Protein AF-A0A2B4SG52-F1 (afdb_monomer)

Sequence (233 aa):
MAEGMPYFDLKSQRTPVESCEESLEDIEKQACLLFEEFLRLPHSSNTKSMLKKSSKEAADSPIIQEETGHYNYKQSRGPCECDEADEDDLVTDSEGAEKSSSNVVLPQPEPVPTQNPELTRLAHQMQQAGDALYQQYGDRVDGVQTHLVSYVLSNAGDLTYDRLSREIDNMIGRDRNWTNLIFAYYVGKKVCLLTSDTCSTVKSYFEQYLGRSFRRPMQQAGGIAPFVNSKGH

Solvent-accessible surface area (backbone atoms only — not comparable to full-atom values): 15338 Å² total; per-residue (Å²): 143,82,83,87,81,82,86,78,84,77,74,77,80,74,72,83,76,81,76,79,78,74,49,70,68,55,54,51,51,49,52,53,53,30,49,54,46,40,58,70,48,82,76,78,81,82,65,73,77,89,77,71,81,88,81,82,88,81,90,87,85,90,86,89,84,89,84,91,81,90,80,89,80,85,84,84,85,80,89,84,87,81,80,88,80,88,81,87,85,88,79,83,88,79,88,81,86,78,91,74,82,78,77,78,72,69,81,69,81,74,80,73,77,78,90,47,71,64,42,52,53,49,22,52,53,46,47,55,54,29,52,54,48,40,76,76,42,40,71,60,53,52,51,50,35,54,49,51,38,51,49,50,68,74,36,61,93,76,68,44,70,73,60,50,52,52,51,48,31,71,71,71,45,77,64,92,45,71,68,42,50,35,49,49,52,52,37,48,43,52,34,55,51,54,54,49,53,49,53,53,49,52,51,52,51,49,54,50,46,50,63,61,74,42,41,65,63,22,54,76,47,73,29,64,69,48,41,57,59,75,67,70,121

InterPro domains:
  IPR036834 Bcl-2-like superfamily [G3DSA:1.10.437.10] (18-230)

Mean predicted aligned error: 17.92 Å

Radius of gyration: 32.52 Å; Cα contacts (8 Å, |Δi|>4): 75; chains: 1; bounding box: 105×95×85 Å

Organism: Stylophora pistillata (NCBI:txid50429)

Nearest PDB structures (foldseek):
  8hpo-assembly1_B  TM=1.423E-01  e=9.277E+00  Saccharomyces cerevisiae S288C

Secondary structure (DSSP, 8-state):
---PPPP----------------HHHHHHHHHHHHHHHHHSPPPTT---TT--------------------------------------------------------PPP----S-HHHHHHHHHHHHHHHHHHHHHHHHHHHHHHHHHHHHHHTTTT--HHHHHHHHHHHH-S--SHHHHHHHHHHHHHHHHHHHHHHHHHHHHHHHHHHHHSHHHHHHTTSHHHHHHTS--

Foldseek 3Di:
DDDDDDDDPPPPPPDPPPPPPPDPVNVVVLVVLLLVLLLPDDDPPPDDPPPDPPDDDDDDDDDDDDDDDDDDDDDDDDDDDDDDDDDDDDDDDDDDDDDPPPPPPDPDPPPDPSPDPVSNVVSVVLSVLLVVVCVVQVVLLVVLLVVLLCVCVVCVVPDDPVVSVVSLCVSLNDDPDPNSVSSCSSSVSSSVVVVVVVVVVVVVVVVVCCCPVCVVVQVVLVHDVSSVVVPPD

pLDDT: mean 71.88, std 26.55, range [27.95, 97.44]

Structure (mmCIF, N/CA/C/O backbone):
data_AF-A0A2B4SG52-F1
#
_entry.id   AF-A0A2B4SG52-F1
#
loop_
_atom_site.group_PDB
_atom_site.id
_atom_site.type_symbol
_atom_site.label_atom_id
_atom_site.label_alt_id
_atom_site.label_comp_id
_atom_site.label_asym_id
_atom_site.label_entity_id
_atom_site.label_seq_id
_atom_site.pdbx_PDB_ins_code
_atom_site.Cartn_x
_atom_site.Cartn_y
_atom_site.Cartn_z
_atom_site.occupancy
_atom_site.B_iso_or_equiv
_atom_site.auth_seq_id
_atom_site.auth_comp_id
_atom_site.auth_asym_id
_atom_site.auth_atom_id
_atom_site.pdbx_PDB_model_num
ATOM 1 N N . MET A 1 1 ? -52.589 47.551 47.760 1.00 47.66 1 MET A N 1
ATOM 2 C CA . MET A 1 1 ? -52.312 48.240 46.485 1.00 47.66 1 MET A CA 1
ATOM 3 C C . MET A 1 1 ? -50.811 48.468 46.424 1.00 47.66 1 MET A C 1
ATOM 5 O O . MET A 1 1 ? -50.308 49.184 47.274 1.00 47.66 1 MET A O 1
ATOM 9 N N . ALA A 1 2 ? -50.125 47.764 45.527 1.00 41.44 2 ALA A N 1
ATOM 10 C CA . ALA A 1 2 ? -48.711 47.911 45.158 1.00 41.44 2 ALA A CA 1
ATOM 11 C C . ALA A 1 2 ? -48.591 47.168 43.813 1.00 41.44 2 ALA A C 1
ATOM 13 O O . ALA A 1 2 ? -48.927 45.989 43.747 1.00 41.44 2 ALA A O 1
ATOM 14 N N . GLU A 1 3 ? -48.652 47.912 42.711 1.00 43.03 3 GLU A N 1
ATOM 15 C CA . GLU A 1 3 ? -47.501 48.287 41.871 1.00 43.03 3 GLU A CA 1
ATOM 16 C C . GLU A 1 3 ? -46.950 47.104 41.063 1.00 43.03 3 GLU A C 1
ATOM 18 O O . GLU A 1 3 ? -46.338 46.175 41.584 1.00 43.03 3 GLU A O 1
ATOM 23 N N . GLY A 1 4 ? -47.252 47.143 39.761 1.00 46.16 4 GLY A N 1
ATOM 24 C CA . GLY A 1 4 ? -46.819 46.173 38.767 1.00 46.16 4 GLY A CA 1
ATOM 25 C C . GLY A 1 4 ? -45.364 46.384 38.359 1.00 46.16 4 GLY A C 1
ATOM 26 O O . GLY A 1 4 ? -44.910 47.513 38.188 1.00 46.16 4 GLY A O 1
ATOM 27 N N . MET A 1 5 ? -44.656 45.271 38.173 1.00 48.84 5 MET A N 1
ATOM 28 C CA . MET A 1 5 ? -43.299 45.230 37.631 1.00 48.84 5 MET A CA 1
ATOM 29 C C . MET A 1 5 ? -43.329 44.993 36.110 1.00 48.84 5 MET A C 1
ATOM 31 O O . MET A 1 5 ? -44.204 44.269 35.625 1.00 48.84 5 MET A O 1
ATOM 35 N N . PRO A 1 6 ? -42.396 45.594 35.348 1.00 48.94 6 PRO A N 1
ATOM 36 C CA . PRO A 1 6 ? -42.409 45.585 33.891 1.00 48.94 6 PRO A CA 1
ATOM 37 C C . PRO A 1 6 ? -41.884 44.266 33.306 1.00 48.94 6 PRO A C 1
ATOM 39 O O . PRO A 1 6 ? -40.974 43.635 33.843 1.00 48.94 6 PRO A O 1
ATOM 42 N N . TYR A 1 7 ? -42.457 43.885 32.163 1.00 43.19 7 TYR A N 1
ATOM 43 C CA . TYR A 1 7 ? -41.985 42.802 31.302 1.00 43.19 7 TYR A CA 1
ATOM 44 C C . TYR A 1 7 ? -40.558 43.097 30.817 1.00 43.19 7 TYR A C 1
ATOM 46 O O . TYR A 1 7 ? -40.337 44.058 30.081 1.00 43.19 7 TYR A O 1
ATOM 54 N N . PHE A 1 8 ? -39.597 42.253 31.193 1.00 44.28 8 PHE A N 1
ATOM 55 C CA . PHE A 1 8 ? -38.307 42.197 30.515 1.00 44.28 8 PHE A CA 1
ATOM 56 C C . PHE A 1 8 ? -38.438 41.324 29.266 1.00 44.28 8 PHE A C 1
ATOM 58 O O . PHE A 1 8 ? -38.606 40.107 29.348 1.00 44.28 8 PHE A O 1
ATOM 65 N N . ASP A 1 9 ? -38.352 41.986 28.114 1.00 44.47 9 ASP A N 1
ATOM 66 C CA . ASP A 1 9 ? -38.137 41.412 26.788 1.00 44.47 9 ASP A CA 1
ATOM 67 C C . ASP A 1 9 ? -36.815 40.621 26.776 1.00 44.47 9 ASP A C 1
ATOM 69 O O . ASP A 1 9 ? -35.736 41.138 26.475 1.00 44.47 9 ASP A O 1
ATOM 73 N N . LEU A 1 10 ? -36.880 39.335 27.121 1.00 44.88 10 LEU A N 1
ATOM 74 C CA . LEU A 1 10 ? -35.807 38.381 26.854 1.00 44.88 10 LEU A CA 1
ATOM 75 C C . LEU A 1 10 ? -35.834 38.050 25.360 1.00 44.88 10 LEU A C 1
ATOM 77 O O . LEU A 1 10 ? -36.364 37.028 24.925 1.00 44.88 10 LEU A O 1
ATOM 81 N N . LYS A 1 11 ? -35.231 38.936 24.558 1.00 43.53 11 LYS A N 1
ATOM 82 C CA . LYS A 1 11 ? -34.774 38.589 23.211 1.00 43.53 11 LYS A CA 1
ATOM 83 C C . LYS A 1 11 ? -33.834 37.396 23.344 1.00 43.53 11 LYS A C 1
ATOM 85 O O . LYS A 1 11 ? -32.693 37.534 23.776 1.00 43.53 11 LYS A O 1
ATOM 90 N N . SER A 1 12 ? -34.339 36.223 22.979 1.00 41.56 12 SER A N 1
ATOM 91 C CA . SER A 1 12 ? -33.544 35.022 22.767 1.00 41.56 12 SER A CA 1
ATOM 92 C C . SER A 1 12 ? -32.531 35.328 21.662 1.00 41.56 12 SER A C 1
ATOM 94 O O . SER A 1 12 ? -32.846 35.276 20.474 1.00 41.56 12 SER A O 1
ATOM 96 N N . GLN A 1 13 ? -31.316 35.717 22.054 1.00 41.03 13 GLN A N 1
ATOM 97 C CA . GLN A 1 13 ? -30.157 35.675 21.175 1.00 41.03 13 GLN A CA 1
ATOM 98 C C . GLN A 1 13 ? -29.868 34.199 20.893 1.00 41.03 13 GLN A C 1
ATOM 100 O O . GLN A 1 13 ? -29.103 33.548 21.599 1.00 41.03 13 GLN A O 1
ATOM 105 N N . ARG A 1 14 ? -30.519 33.656 19.861 1.00 47.28 14 ARG A N 1
ATOM 106 C CA . ARG A 1 14 ? -29.985 32.498 19.150 1.00 47.28 14 ARG A CA 1
ATOM 107 C C . ARG A 1 14 ? -28.716 32.969 18.456 1.00 47.28 14 ARG A C 1
ATOM 109 O O . ARG A 1 14 ? -28.782 33.713 17.480 1.00 47.28 14 ARG A O 1
ATOM 116 N N . THR A 1 15 ? -27.572 32.559 18.983 1.00 43.62 15 THR A N 1
ATOM 117 C CA . THR A 1 15 ? -26.347 32.489 18.192 1.00 43.62 15 THR A CA 1
ATOM 118 C C . THR A 1 15 ? -26.626 31.617 16.962 1.00 43.62 15 THR A C 1
ATOM 120 O O . THR A 1 15 ? -27.291 30.583 17.097 1.00 43.62 15 THR A O 1
ATOM 123 N N . PRO A 1 16 ? -26.186 32.014 15.755 1.00 44.38 16 PRO A N 1
ATOM 124 C CA . PRO A 1 16 ? -26.256 31.131 14.605 1.00 44.38 16 PRO A CA 1
ATOM 125 C C . PRO A 1 16 ? -25.343 29.946 14.907 1.00 44.38 16 PRO A C 1
ATOM 127 O O . PRO A 1 16 ? -24.144 30.117 15.119 1.00 44.38 16 PRO A O 1
ATOM 130 N N . VAL A 1 17 ? -25.919 28.750 14.988 1.00 48.12 17 VAL A N 1
ATOM 131 C CA . VAL A 1 17 ? -25.139 27.524 14.868 1.00 48.12 17 VAL A CA 1
ATOM 132 C C . VAL A 1 17 ? -24.638 27.538 13.430 1.00 48.12 17 VAL A C 1
ATOM 134 O O . VAL A 1 17 ? -25.440 27.388 12.511 1.00 48.12 17 VAL A O 1
ATOM 137 N N . GLU A 1 18 ? -23.349 27.808 13.232 1.00 46.53 18 GLU A N 1
ATOM 138 C CA . GLU A 1 18 ? -22.681 27.528 11.964 1.00 46.53 18 GLU A CA 1
ATOM 139 C C . GLU A 1 18 ? -22.788 26.017 11.744 1.00 46.53 18 GLU A C 1
ATOM 141 O O . GLU A 1 18 ? -22.004 25.226 12.265 1.00 46.53 18 GLU A O 1
ATOM 146 N N . SER A 1 19 ? -23.837 25.594 11.040 1.00 48.69 19 SER A N 1
ATOM 147 C CA . SER A 1 19 ? -23.924 24.254 10.487 1.00 48.69 19 SER A CA 1
ATOM 148 C C . SER A 1 19 ? -22.883 24.190 9.379 1.00 48.69 19 SER A C 1
ATOM 150 O O . SER A 1 19 ? -23.157 24.547 8.234 1.00 48.69 19 SER A O 1
ATOM 152 N N . CYS A 1 20 ? -21.660 23.814 9.740 1.00 52.50 20 CYS A N 1
ATOM 153 C CA . CYS A 1 20 ? -20.655 23.430 8.767 1.00 52.50 20 CYS A CA 1
ATOM 154 C C . CYS A 1 20 ? -21.129 22.101 8.164 1.00 52.50 20 CYS A C 1
ATOM 156 O O . CYS A 1 20 ? -20.825 21.025 8.678 1.00 52.50 20 CYS A O 1
ATOM 158 N N . GLU A 1 21 ? -21.993 22.178 7.150 1.00 63.69 21 GLU A N 1
ATOM 159 C CA . GLU A 1 21 ? -22.310 21.038 6.294 1.00 63.69 21 GLU A CA 1
ATOM 160 C C . GLU A 1 21 ? -21.076 20.778 5.437 1.00 63.69 21 GLU A C 1
ATOM 162 O O . GLU A 1 21 ? -20.922 21.302 4.336 1.00 63.69 21 GLU A O 1
ATOM 167 N N . GLU A 1 22 ? -20.139 20.025 6.001 1.00 77.12 22 GLU A N 1
ATOM 168 C CA . GLU A 1 22 ? -18.994 19.531 5.259 1.00 77.12 22 GLU A CA 1
ATOM 169 C C . GLU A 1 22 ? -19.499 18.572 4.179 1.00 77.12 22 GLU A C 1
ATOM 171 O O . GLU A 1 22 ? -20.282 17.654 4.454 1.00 77.12 22 GLU A O 1
ATOM 176 N N . SER A 1 23 ? -19.107 18.811 2.926 1.00 88.94 23 SER A N 1
ATOM 177 C CA . SER A 1 23 ? -19.559 17.960 1.833 1.00 88.94 23 SER A CA 1
ATOM 178 C C . SER A 1 23 ? -18.915 16.575 1.946 1.00 88.94 23 SER A C 1
ATOM 180 O O . SER A 1 23 ? -17.789 16.428 2.423 1.00 88.94 23 SER A O 1
ATOM 182 N N . LEU A 1 24 ? -19.609 15.535 1.475 1.00 89.94 24 LEU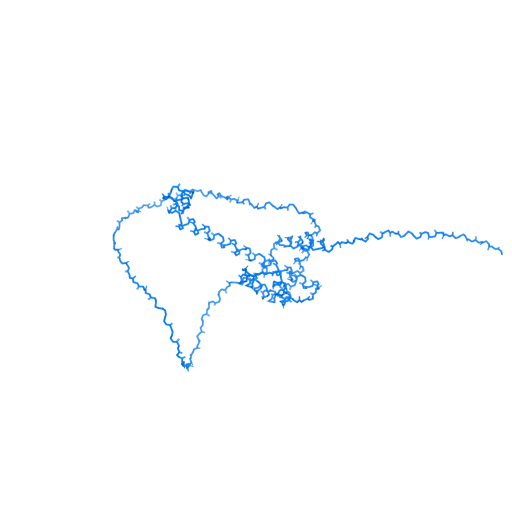 A N 1
ATOM 183 C CA . LEU A 1 24 ? -19.052 14.176 1.463 1.00 89.94 24 LEU A CA 1
ATOM 184 C C . LEU A 1 24 ? -17.744 14.095 0.662 1.00 89.94 24 LEU A C 1
ATOM 186 O O . LEU A 1 24 ? -16.838 13.360 1.047 1.00 89.94 24 LEU A O 1
ATOM 190 N N . GLU A 1 25 ? -17.628 14.881 -0.410 1.00 91.25 25 GLU A N 1
ATOM 191 C CA . GLU A 1 25 ? -16.398 14.977 -1.200 1.00 91.25 25 GLU A CA 1
ATOM 192 C C . GLU A 1 25 ? -15.245 15.583 -0.395 1.00 91.25 25 GLU A C 1
ATOM 194 O O . GLU A 1 25 ? -14.097 15.168 -0.550 1.00 91.25 25 GLU A O 1
ATOM 199 N N . ASP A 1 26 ? -15.527 16.560 0.468 1.00 91.62 26 ASP A N 1
ATOM 200 C CA . ASP A 1 26 ? -14.505 17.177 1.313 1.00 91.62 26 ASP A CA 1
ATOM 201 C C . ASP A 1 26 ? -14.049 16.219 2.413 1.00 91.62 26 ASP A C 1
ATOM 203 O O . ASP A 1 26 ? -12.849 16.112 2.662 1.00 91.62 26 ASP A O 1
ATOM 207 N N . ILE A 1 27 ? -14.972 15.446 2.995 1.00 92.12 27 ILE A N 1
ATOM 208 C CA . ILE A 1 27 ? -14.645 14.387 3.961 1.00 92.12 27 ILE A CA 1
ATOM 209 C C . ILE A 1 27 ? -13.760 13.316 3.309 1.00 92.12 27 ILE A C 1
ATOM 211 O O . ILE A 1 27 ? -12.759 12.899 3.894 1.00 92.12 27 ILE A O 1
ATOM 215 N N . GLU A 1 28 ? -14.083 12.884 2.087 1.00 91.38 28 GLU A N 1
ATOM 216 C CA . GLU A 1 28 ? -13.277 11.903 1.353 1.00 91.38 28 GLU A CA 1
ATOM 217 C C . GLU A 1 28 ? -11.873 12.443 1.045 1.00 91.38 28 GLU A C 1
ATOM 219 O O . GLU A 1 28 ? -10.873 11.768 1.308 1.00 91.38 28 GLU A O 1
ATOM 224 N N . LYS A 1 29 ? -11.770 13.692 0.574 1.00 92.69 29 LYS A N 1
ATOM 225 C CA . LYS A 1 29 ? -10.477 14.357 0.351 1.00 92.69 29 LYS A CA 1
ATOM 226 C C . LYS A 1 29 ? -9.666 14.449 1.640 1.00 92.69 29 LYS A C 1
ATOM 228 O O . LYS A 1 29 ? -8.475 14.143 1.628 1.00 92.69 29 LYS A O 1
ATOM 233 N N . GLN A 1 30 ? -10.290 14.831 2.754 1.00 93.19 30 GLN A N 1
ATOM 234 C CA . GLN A 1 30 ? -9.615 14.894 4.049 1.00 93.19 30 GLN A CA 1
ATOM 235 C C . GLN A 1 30 ? -9.147 13.520 4.523 1.00 93.19 30 GLN A C 1
ATOM 237 O O . GLN A 1 30 ? -8.035 13.417 5.033 1.00 93.19 30 GLN A O 1
ATOM 242 N N . ALA A 1 31 ? -9.934 12.462 4.316 1.00 93.06 31 ALA A N 1
ATOM 243 C CA . ALA A 1 31 ? -9.528 11.099 4.643 1.00 93.06 31 ALA A CA 1
ATOM 244 C C . ALA A 1 31 ? -8.305 10.656 3.820 1.00 93.06 31 ALA A C 1
ATOM 246 O O . ALA A 1 31 ? -7.370 10.076 4.373 1.00 93.06 31 ALA A O 1
ATOM 247 N N . CYS A 1 32 ? -8.265 10.981 2.525 1.00 93.69 32 CYS A N 1
ATOM 248 C CA . CYS A 1 32 ? -7.100 10.724 1.676 1.00 93.69 32 CYS A CA 1
ATOM 249 C C . CYS A 1 32 ? -5.860 11.491 2.160 1.00 93.69 32 CYS A C 1
ATOM 251 O O . CYS A 1 32 ? -4.795 10.896 2.324 1.00 93.69 32 CYS A O 1
ATOM 253 N N . LEU A 1 33 ? -5.997 12.788 2.460 1.00 95.00 33 LEU A N 1
ATOM 254 C CA . LEU A 1 33 ? -4.894 13.611 2.973 1.00 95.00 33 LEU A CA 1
ATOM 255 C C . LEU A 1 33 ? -4.399 13.130 4.345 1.00 95.00 33 LEU A C 1
ATOM 257 O O . LEU A 1 33 ? -3.194 13.081 4.586 1.00 95.00 33 LEU A O 1
ATOM 261 N N . LEU A 1 34 ? -5.315 12.738 5.233 1.00 95.69 34 LEU A N 1
ATOM 262 C CA . LEU A 1 34 ? -4.988 12.156 6.533 1.00 95.69 34 LEU A CA 1
ATOM 263 C C . LEU A 1 34 ? -4.197 10.858 6.372 1.00 95.69 34 LEU A C 1
ATOM 265 O O . LEU A 1 34 ? -3.216 10.643 7.084 1.00 95.69 34 LEU A O 1
ATOM 269 N N . PHE A 1 35 ? -4.598 10.002 5.430 1.00 95.94 35 PHE A N 1
ATOM 270 C CA . PHE A 1 35 ? -3.869 8.776 5.139 1.00 95.94 35 PHE A CA 1
ATOM 271 C C . PHE A 1 35 ? -2.470 9.065 4.585 1.00 95.94 35 PHE A C 1
ATOM 273 O O . PHE A 1 35 ? -1.512 8.438 5.030 1.00 95.94 35 PHE A O 1
ATOM 280 N N . GLU A 1 36 ? -2.301 10.051 3.703 1.00 94.94 36 GLU A N 1
ATOM 281 C CA . GLU A 1 36 ? -0.965 10.449 3.248 1.00 94.94 36 GLU A CA 1
ATOM 282 C C . GLU A 1 36 ? -0.070 10.954 4.387 1.00 94.94 36 GLU A C 1
ATOM 284 O O . GLU A 1 36 ? 1.083 10.534 4.496 1.00 94.94 36 GLU A O 1
ATOM 289 N N . GLU A 1 37 ? -0.592 11.815 5.265 1.00 94.56 37 GLU A N 1
ATOM 290 C CA . GLU A 1 37 ? 0.133 12.264 6.460 1.00 94.56 37 GLU A CA 1
ATOM 291 C C . GLU A 1 37 ? 0.523 11.075 7.345 1.00 94.56 37 GLU A C 1
ATOM 293 O O . GLU A 1 37 ? 1.653 10.978 7.824 1.00 94.56 37 GLU A O 1
ATOM 298 N N . PHE A 1 38 ? -0.385 10.114 7.502 1.00 94.00 38 PHE A N 1
ATOM 299 C CA . PHE A 1 38 ? -0.143 8.891 8.254 1.00 94.00 38 PHE A CA 1
ATOM 300 C C . PHE A 1 38 ? 0.968 8.016 7.649 1.00 94.00 38 PHE A C 1
ATOM 302 O O . PHE A 1 38 ? 1.779 7.446 8.392 1.00 94.00 38 PHE A O 1
ATOM 309 N N . LEU A 1 39 ? 1.045 7.928 6.315 1.00 94.25 39 LEU A N 1
ATOM 310 C CA . LEU A 1 39 ? 2.106 7.214 5.597 1.00 94.25 39 LEU A CA 1
ATOM 311 C C . LEU A 1 39 ? 3.488 7.846 5.815 1.00 94.25 39 LEU A C 1
ATOM 313 O O . LEU A 1 39 ? 4.472 7.109 5.876 1.00 94.25 39 LEU A O 1
ATOM 317 N N . ARG A 1 40 ? 3.567 9.177 5.975 1.00 92.38 40 ARG A N 1
ATOM 318 C CA . ARG A 1 40 ? 4.827 9.909 6.224 1.00 92.38 40 ARG A CA 1
ATOM 319 C C . ARG A 1 40 ? 5.420 9.633 7.607 1.00 92.38 40 ARG A C 1
ATOM 321 O O . ARG A 1 40 ? 6.628 9.772 7.793 1.00 92.38 40 ARG A O 1
ATOM 328 N N . LEU A 1 41 ? 4.597 9.246 8.584 1.00 90.81 41 LEU A N 1
ATOM 329 C CA . LEU A 1 41 ? 5.074 8.959 9.938 1.00 90.81 41 LEU A CA 1
ATOM 330 C C . LEU A 1 41 ? 5.985 7.720 9.957 1.00 90.81 41 LEU A C 1
ATOM 332 O O . LEU A 1 41 ? 5.685 6.736 9.272 1.00 90.81 41 LEU A O 1
ATOM 336 N N . PRO A 1 42 ? 7.037 7.691 10.797 1.00 84.44 42 PRO A N 1
ATOM 337 C CA . PRO A 1 42 ? 7.880 6.511 10.936 1.00 84.44 42 PRO A CA 1
ATOM 338 C C . PRO A 1 42 ? 7.042 5.301 11.353 1.00 84.44 42 PRO A C 1
ATOM 340 O O . PRO A 1 42 ? 6.106 5.401 12.149 1.00 84.44 42 PRO A O 1
ATOM 343 N N . HIS A 1 43 ? 7.357 4.141 10.786 1.00 73.12 43 HIS A N 1
ATOM 344 C CA . HIS A 1 43 ? 6.729 2.895 11.199 1.00 73.12 43 HIS A CA 1
ATOM 345 C C . HIS A 1 43 ? 7.324 2.481 12.549 1.00 73.12 43 HIS A C 1
ATOM 347 O O . HIS A 1 43 ? 8.548 2.411 12.673 1.00 73.12 43 HIS A O 1
ATOM 353 N N . SER A 1 44 ? 6.491 2.237 13.565 1.00 64.06 44 SER A N 1
ATOM 354 C CA . SER A 1 44 ? 7.000 1.828 14.874 1.00 64.06 44 SER A CA 1
ATOM 355 C C . SER A 1 44 ? 7.733 0.487 14.731 1.00 64.06 44 SER A C 1
ATOM 357 O O . SER A 1 44 ? 7.249 -0.471 14.126 1.00 64.06 44 SER A O 1
ATOM 359 N N . SER A 1 45 ? 8.963 0.422 15.235 1.00 53.41 45 SER A N 1
ATOM 360 C CA . SER A 1 45 ? 9.895 -0.693 15.023 1.00 53.41 45 SER A CA 1
ATOM 361 C C . SER A 1 45 ? 9.506 -1.990 15.749 1.00 53.41 45 SER A C 1
ATOM 363 O O . SER A 1 45 ? 10.340 -2.878 15.897 1.00 53.41 45 SER A O 1
ATOM 365 N N . ASN A 1 46 ? 8.257 -2.137 16.204 1.00 47.69 46 ASN A N 1
ATOM 366 C CA . ASN A 1 46 ? 7.783 -3.316 16.937 1.00 47.69 46 ASN A CA 1
ATOM 367 C C . ASN A 1 46 ? 7.600 -4.563 16.062 1.00 47.69 46 ASN A C 1
ATOM 369 O O . ASN A 1 46 ? 7.207 -5.617 16.559 1.00 47.69 46 ASN A O 1
ATOM 373 N N . THR A 1 47 ? 7.954 -4.482 14.782 1.00 47.75 47 THR A N 1
ATOM 374 C CA . THR A 1 47 ? 8.002 -5.645 13.904 1.00 47.75 47 THR A CA 1
ATOM 375 C C . THR A 1 47 ? 9.176 -6.536 14.296 1.00 47.75 47 THR A C 1
ATOM 377 O O . THR A 1 47 ? 10.324 -6.341 13.893 1.00 47.75 47 THR A O 1
ATOM 380 N N . LYS A 1 48 ? 8.883 -7.577 15.081 1.00 43.09 48 LYS A N 1
ATOM 381 C CA . LYS A 1 48 ? 9.729 -8.768 15.101 1.00 43.09 48 LYS A CA 1
ATOM 382 C C . LYS A 1 48 ? 9.909 -9.205 13.651 1.00 43.09 48 LYS A C 1
ATOM 384 O O . LYS A 1 48 ? 8.954 -9.575 12.984 1.00 43.09 48 LYS A O 1
ATOM 389 N N . SER A 1 49 ? 11.151 -9.114 13.189 1.00 38.22 49 SER A N 1
ATOM 390 C CA . SER A 1 49 ? 11.716 -9.714 11.981 1.00 38.22 49 SER A CA 1
ATOM 391 C C . SER A 1 49 ? 11.002 -11.016 11.566 1.00 38.22 49 SER A C 1
ATOM 393 O O . SER A 1 49 ? 11.410 -12.118 11.929 1.00 38.22 49 SER A O 1
ATOM 395 N N . MET A 1 50 ? 9.943 -10.894 10.767 1.00 42.97 50 MET A N 1
ATOM 396 C CA . MET A 1 50 ? 9.297 -11.995 10.050 1.00 42.97 50 MET A CA 1
ATOM 397 C C . MET A 1 50 ? 10.048 -12.206 8.733 1.00 42.97 50 MET A C 1
ATOM 399 O O . MET A 1 50 ? 9.541 -11.965 7.648 1.00 42.97 50 MET A O 1
ATOM 403 N N . LEU A 1 51 ? 11.323 -12.590 8.850 1.00 36.31 51 LEU A N 1
ATOM 404 C CA . LEU A 1 51 ? 12.069 -13.274 7.791 1.00 36.31 51 LEU A CA 1
ATOM 405 C C . LEU A 1 51 ? 13.292 -14.015 8.367 1.00 36.31 51 LEU A C 1
ATOM 407 O O . LEU A 1 51 ? 14.384 -13.988 7.801 1.00 36.31 51 LEU A O 1
ATOM 411 N N . LYS A 1 52 ? 13.151 -14.688 9.517 1.00 34.00 52 LYS A N 1
ATOM 412 C CA . LYS A 1 52 ? 14.127 -15.712 9.914 1.00 34.00 52 LYS A CA 1
ATOM 413 C C . LYS A 1 52 ? 13.703 -17.044 9.311 1.00 34.00 52 LYS A C 1
ATOM 415 O O . LYS A 1 52 ? 12.779 -17.687 9.792 1.00 34.00 52 LYS A O 1
ATOM 420 N N . LYS A 1 53 ? 14.411 -17.433 8.248 1.00 39.28 53 LYS A N 1
ATOM 421 C CA . LYS A 1 53 ? 14.444 -18.791 7.694 1.00 39.28 53 LYS A CA 1
ATOM 422 C C . LYS A 1 53 ? 14.540 -19.805 8.843 1.00 39.28 53 LYS A C 1
ATOM 424 O O . LYS A 1 53 ? 15.572 -19.867 9.510 1.00 39.28 53 LYS A O 1
ATOM 429 N N . SER A 1 54 ? 13.491 -20.591 9.084 1.00 34.72 54 SER A N 1
ATOM 430 C CA . SER A 1 54 ? 13.573 -21.752 9.969 1.00 34.72 54 SER A CA 1
ATOM 431 C C . SER A 1 54 ? 14.217 -22.904 9.199 1.00 34.72 54 SER A C 1
ATOM 433 O O . SER A 1 54 ? 13.543 -23.738 8.600 1.00 34.72 54 SER A O 1
ATOM 435 N N . SER A 1 55 ? 15.545 -22.920 9.192 1.00 38.62 55 SER A N 1
ATOM 436 C CA . SER A 1 55 ? 16.340 -24.098 8.861 1.00 38.62 55 SER A CA 1
ATOM 437 C C . SER A 1 55 ? 16.919 -24.647 10.161 1.00 38.62 55 SER A C 1
ATOM 439 O O . SER A 1 55 ? 17.867 -24.073 10.697 1.00 38.62 55 SER A O 1
ATOM 441 N N . LYS A 1 56 ? 16.344 -25.741 10.674 1.00 34.09 56 LYS A N 1
ATOM 442 C CA . LYS A 1 56 ? 17.095 -26.768 11.408 1.00 34.09 56 LYS A CA 1
ATOM 443 C C . LYS A 1 56 ? 16.318 -28.086 11.477 1.00 34.09 56 LYS A C 1
ATOM 445 O O . LYS A 1 56 ? 15.198 -28.132 11.972 1.00 34.09 56 LYS A O 1
ATOM 450 N N . GLU A 1 57 ? 16.965 -29.105 10.923 1.00 36.00 57 GLU A N 1
ATOM 451 C CA . GLU A 1 57 ? 16.643 -30.533 10.895 1.00 36.00 57 GLU A CA 1
ATOM 452 C C . GLU A 1 57 ? 16.541 -31.184 12.282 1.00 36.00 57 GLU A C 1
ATOM 454 O O . GLU A 1 57 ? 17.247 -30.777 13.205 1.00 36.00 57 GLU A O 1
ATOM 459 N N . ALA A 1 58 ? 15.739 -32.252 12.372 1.00 31.33 58 ALA A N 1
ATOM 460 C CA . ALA A 1 58 ? 16.147 -33.626 12.734 1.00 31.33 58 ALA A CA 1
ATOM 461 C C . ALA A 1 58 ? 14.861 -34.479 12.853 1.00 31.33 58 ALA A C 1
ATOM 463 O O . ALA A 1 58 ? 13.990 -34.174 13.658 1.00 31.33 58 ALA A O 1
ATOM 464 N N . ALA A 1 59 ? 14.580 -35.344 11.876 1.00 34.78 59 ALA A N 1
ATOM 465 C CA . ALA A 1 59 ? 14.859 -36.787 11.920 1.00 34.78 59 ALA A CA 1
ATOM 466 C C . ALA A 1 59 ? 13.876 -37.576 12.811 1.00 34.78 59 ALA A C 1
ATOM 468 O O . ALA A 1 59 ? 14.039 -37.620 14.021 1.00 34.78 59 ALA A O 1
ATOM 469 N N . ASP A 1 60 ? 12.866 -38.196 12.189 1.00 29.56 60 ASP A N 1
ATOM 470 C CA . ASP A 1 60 ? 12.707 -39.660 12.213 1.00 29.56 60 ASP A CA 1
ATOM 471 C C . ASP A 1 60 ? 11.600 -40.114 11.235 1.00 29.56 60 ASP A C 1
ATOM 473 O O . ASP A 1 60 ? 10.485 -39.600 11.209 1.00 29.56 60 ASP A O 1
ATOM 477 N N . SER A 1 61 ? 11.948 -41.074 10.385 1.00 33.12 61 SER A N 1
ATOM 478 C CA . SER A 1 61 ? 11.088 -41.893 9.506 1.00 33.12 61 SER A CA 1
ATOM 479 C C . SER A 1 61 ? 11.278 -43.361 9.945 1.00 33.12 61 SER A C 1
ATOM 481 O O . SER A 1 61 ? 12.264 -43.590 10.649 1.00 33.12 61 SER A O 1
ATOM 483 N N . PRO A 1 62 ? 10.474 -44.382 9.535 1.00 45.50 62 PRO A N 1
ATOM 484 C CA . PRO A 1 62 ? 9.753 -44.497 8.248 1.00 45.50 62 PRO A CA 1
ATOM 485 C C . PRO A 1 62 ? 8.401 -45.275 8.258 1.00 45.50 62 PRO A C 1
ATOM 487 O O . PRO A 1 62 ? 8.025 -45.877 9.257 1.00 45.50 62 PRO A O 1
ATOM 490 N N . ILE A 1 63 ? 7.687 -45.303 7.113 1.00 30.75 63 ILE A N 1
ATOM 491 C CA . ILE A 1 63 ? 7.259 -46.513 6.345 1.00 30.75 63 ILE A CA 1
ATOM 492 C C . ILE A 1 63 ? 6.219 -46.155 5.244 1.00 30.75 63 ILE A C 1
ATOM 494 O O . ILE A 1 63 ? 5.068 -45.832 5.512 1.00 30.75 63 ILE A O 1
ATOM 498 N N . ILE A 1 64 ? 6.719 -46.190 4.002 1.00 33.12 64 ILE A N 1
ATOM 499 C CA . ILE A 1 64 ? 6.213 -46.687 2.698 1.00 33.12 64 ILE A CA 1
ATOM 500 C C . ILE A 1 64 ? 4.703 -46.984 2.524 1.00 33.12 64 ILE A C 1
ATOM 502 O O . ILE A 1 64 ? 4.186 -47.914 3.136 1.00 33.12 64 ILE A O 1
ATOM 506 N N . GLN A 1 65 ? 4.082 -46.355 1.511 1.00 30.11 65 GLN A N 1
ATOM 507 C CA . GLN A 1 65 ? 3.401 -47.075 0.417 1.00 30.11 65 GLN A CA 1
ATOM 508 C C . GLN A 1 65 ? 3.342 -46.241 -0.878 1.00 30.11 65 GLN A C 1
ATOM 510 O O . GLN A 1 65 ? 3.071 -45.042 -0.864 1.00 30.11 65 GLN A O 1
ATOM 515 N N . GLU A 1 66 ? 3.703 -46.912 -1.970 1.00 32.59 66 GLU A N 1
ATOM 516 C CA . GLU A 1 66 ? 3.869 -46.453 -3.350 1.00 32.59 66 GLU A CA 1
ATOM 517 C C . GLU A 1 66 ? 2.520 -46.220 -4.055 1.00 32.59 66 GLU A C 1
ATOM 519 O O . GLU A 1 66 ? 1.583 -46.970 -3.812 1.00 32.59 66 GLU A O 1
ATOM 524 N N . GLU A 1 67 ? 2.451 -45.269 -4.997 1.00 31.59 67 GLU A N 1
ATOM 525 C CA . GLU A 1 67 ? 2.098 -45.578 -6.397 1.00 31.59 67 GLU A CA 1
ATOM 526 C C . GLU A 1 67 ? 2.329 -44.375 -7.340 1.00 31.59 67 GLU A C 1
ATOM 528 O O . GLU A 1 67 ? 1.685 -43.334 -7.261 1.00 31.59 67 GLU A O 1
ATOM 533 N N . THR A 1 68 ? 3.302 -44.572 -8.237 1.00 30.73 68 THR A N 1
ATOM 534 C CA . THR A 1 68 ? 3.342 -44.217 -9.672 1.00 30.73 68 THR A CA 1
ATOM 535 C C . THR A 1 68 ? 2.814 -42.870 -10.187 1.00 30.73 68 THR A C 1
ATOM 537 O O . THR A 1 68 ? 1.619 -42.598 -10.202 1.00 30.73 68 THR A O 1
ATOM 540 N N . GLY A 1 69 ? 3.707 -42.121 -10.849 1.00 27.95 69 GLY A N 1
ATOM 541 C CA . GLY A 1 69 ? 3.322 -41.031 -11.752 1.00 27.95 69 GLY A CA 1
ATOM 542 C C . GLY A 1 69 ? 4.493 -40.269 -12.376 1.00 27.95 69 GLY A C 1
ATOM 543 O O . GLY A 1 69 ? 4.634 -39.072 -12.162 1.00 27.95 69 GLY A O 1
ATOM 544 N N . HIS A 1 70 ? 5.350 -40.968 -13.124 1.00 29.22 70 HIS A N 1
ATOM 545 C CA . HIS A 1 70 ? 6.440 -40.413 -13.937 1.00 29.22 70 HIS A CA 1
ATOM 546 C C . HIS A 1 70 ? 6.003 -39.254 -14.848 1.00 29.22 70 HIS A C 1
ATOM 548 O O . HIS A 1 70 ? 5.211 -39.505 -15.746 1.00 29.22 70 HIS A O 1
ATOM 554 N N . TYR A 1 71 ? 6.670 -38.093 -14.771 1.00 32.06 71 TYR A N 1
ATOM 555 C CA . TYR A 1 71 ? 7.029 -37.297 -15.958 1.00 32.06 71 TYR A CA 1
ATOM 556 C C . TYR A 1 71 ? 8.409 -36.650 -15.776 1.00 32.06 71 TYR A C 1
ATOM 558 O O . TYR A 1 71 ? 8.632 -35.794 -14.926 1.00 32.06 71 TYR A O 1
ATOM 566 N N . ASN A 1 72 ? 9.348 -37.124 -16.595 1.00 29.16 72 ASN A N 1
ATOM 567 C CA . ASN A 1 72 ? 10.720 -36.652 -16.734 1.00 29.16 72 ASN A CA 1
ATOM 568 C C . ASN A 1 72 ? 10.760 -35.281 -17.430 1.00 29.16 72 ASN A C 1
ATOM 570 O O . ASN A 1 72 ? 10.219 -35.155 -18.527 1.00 29.16 72 ASN A O 1
ATOM 574 N N . TYR A 1 73 ? 11.527 -34.321 -16.905 1.00 30.70 73 TYR A N 1
ATOM 575 C CA . TYR A 1 73 ? 12.149 -33.290 -17.743 1.00 30.70 73 TYR A CA 1
ATOM 576 C C . TYR A 1 73 ? 13.667 -33.391 -17.595 1.00 30.70 73 TYR A C 1
ATOM 578 O O . TYR A 1 73 ? 14.238 -33.122 -16.540 1.00 30.70 73 TYR A O 1
ATOM 586 N N . LYS A 1 74 ? 14.306 -33.886 -18.657 1.00 34.69 74 LYS A N 1
ATOM 587 C CA . LYS A 1 74 ? 15.742 -34.143 -18.734 1.00 34.69 74 LYS A CA 1
ATOM 588 C C . LYS A 1 74 ? 16.525 -32.829 -18.681 1.00 34.69 74 LYS A C 1
ATOM 590 O O . LYS A 1 74 ? 16.405 -31.986 -19.565 1.00 34.69 74 LYS A O 1
ATOM 595 N N . GLN A 1 75 ? 17.378 -32.716 -17.669 1.00 32.38 75 GLN A N 1
ATOM 596 C CA . GLN A 1 75 ? 18.565 -31.867 -17.663 1.00 32.38 75 GLN A CA 1
ATOM 597 C C . GLN A 1 75 ? 19.581 -32.456 -18.650 1.00 32.38 75 GLN A C 1
ATOM 599 O O . GLN A 1 75 ? 20.075 -33.563 -18.442 1.00 32.38 75 GLN A O 1
ATOM 604 N N . SER A 1 76 ? 19.904 -31.719 -19.711 1.00 35.12 76 SER A N 1
ATOM 605 C CA . SER A 1 76 ? 21.035 -32.034 -20.592 1.00 35.12 76 SER A CA 1
ATOM 606 C C . SER A 1 76 ? 22.160 -31.058 -20.266 1.00 35.12 76 SER A C 1
ATOM 608 O O . SER A 1 76 ? 22.143 -29.911 -20.706 1.00 35.12 76 SER A O 1
ATOM 610 N N . ARG A 1 77 ? 23.109 -31.502 -19.439 1.00 33.31 77 ARG A N 1
ATOM 611 C CA . ARG A 1 77 ? 24.387 -30.828 -19.192 1.00 33.31 77 ARG A CA 1
ATOM 612 C C . ARG A 1 77 ? 25.426 -31.569 -20.032 1.00 33.31 77 ARG A C 1
ATOM 614 O O . ARG A 1 77 ? 25.639 -32.756 -19.811 1.00 33.31 77 ARG A O 1
ATOM 621 N N . GLY A 1 78 ? 26.007 -30.888 -21.014 1.00 30.08 78 GLY A N 1
ATOM 622 C CA . GLY A 1 78 ? 27.166 -31.353 -21.776 1.00 30.08 78 GLY A CA 1
ATOM 623 C C . GLY A 1 78 ? 28.335 -30.378 -21.580 1.00 30.08 78 GLY A C 1
ATOM 624 O O . GLY A 1 78 ? 28.069 -29.194 -21.362 1.00 30.08 78 GLY A O 1
ATOM 625 N N . PRO A 1 79 ? 29.593 -30.852 -21.590 1.00 35.12 79 PRO A N 1
ATOM 626 C CA . PRO A 1 79 ? 30.765 -30.089 -21.171 1.00 35.12 79 PRO A CA 1
ATOM 627 C C . PRO A 1 79 ? 31.397 -29.331 -22.346 1.00 35.12 79 PRO A C 1
ATOM 629 O O . PRO A 1 79 ? 31.469 -29.856 -23.453 1.00 35.1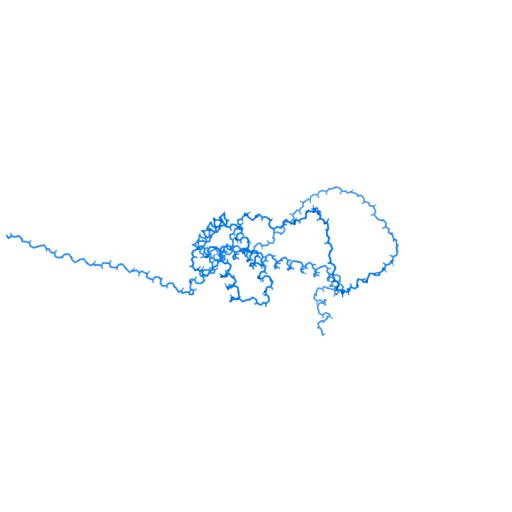2 79 PR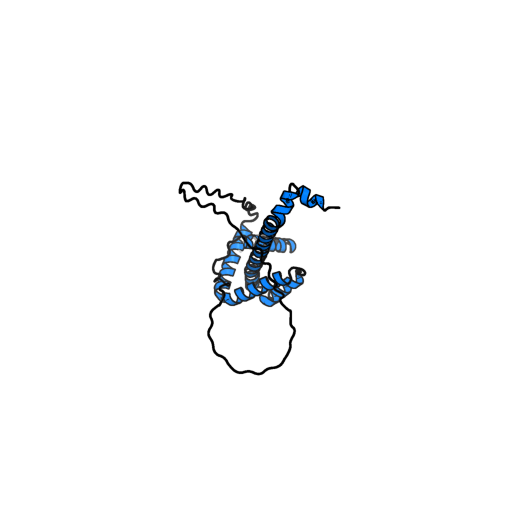O A O 1
ATOM 632 N N . CYS A 1 80 ? 31.892 -28.119 -22.094 1.00 33.56 80 CYS A N 1
ATOM 633 C CA . CYS A 1 80 ? 32.872 -27.473 -22.965 1.00 33.56 80 CYS A CA 1
ATOM 634 C C . CYS A 1 80 ? 34.158 -27.294 -22.164 1.00 33.56 80 CYS A C 1
ATOM 636 O O . CYS A 1 80 ? 34.244 -26.426 -21.298 1.00 33.56 80 CYS A O 1
ATOM 638 N N . GLU A 1 81 ? 35.114 -28.166 -22.457 1.00 33.16 81 GLU A N 1
ATOM 639 C CA . GLU A 1 81 ? 36.535 -27.986 -22.194 1.00 33.16 81 GLU A CA 1
ATOM 640 C C . GLU A 1 81 ? 37.091 -27.032 -23.260 1.00 33.16 81 GLU A C 1
ATOM 642 O O . GLU A 1 81 ? 36.876 -27.257 -24.450 1.00 33.16 81 GLU A O 1
ATOM 647 N N . CYS A 1 82 ? 37.785 -25.981 -22.829 1.00 41.19 82 CYS A N 1
ATOM 648 C CA . CYS A 1 82 ? 38.885 -25.368 -23.570 1.00 41.19 82 CYS A CA 1
ATOM 649 C C . CYS A 1 82 ? 39.945 -24.980 -22.533 1.00 41.19 82 CYS A C 1
ATOM 651 O O . CYS A 1 82 ? 39.698 -24.126 -21.680 1.00 41.19 82 CYS A O 1
ATOM 653 N N . ASP A 1 83 ? 41.066 -25.685 -22.628 1.00 36.47 83 ASP A N 1
ATOM 654 C CA . ASP A 1 83 ? 42.321 -25.560 -21.891 1.00 36.47 83 ASP A CA 1
ATOM 655 C C . ASP A 1 83 ? 43.063 -24.229 -22.124 1.00 36.47 83 ASP A C 1
ATOM 657 O O . ASP A 1 83 ? 42.992 -23.675 -23.220 1.00 36.47 83 ASP A O 1
ATOM 661 N N . GLU A 1 84 ? 43.799 -23.830 -21.070 1.00 44.38 84 GLU A N 1
ATOM 662 C CA . GLU A 1 84 ? 45.178 -23.276 -21.007 1.00 44.38 84 GLU A CA 1
ATOM 663 C C . GLU A 1 84 ? 45.541 -21.993 -21.809 1.00 44.38 84 GLU A C 1
ATOM 665 O O . GLU A 1 84 ? 45.112 -21.792 -22.937 1.00 44.38 84 GLU A O 1
ATOM 670 N N . ALA A 1 85 ? 46.360 -21.039 -21.344 1.00 45.19 85 ALA A N 1
ATOM 671 C CA . ALA A 1 85 ? 47.235 -20.899 -20.177 1.00 45.19 85 ALA A CA 1
ATOM 672 C C . ALA A 1 85 ? 47.482 -19.400 -19.871 1.00 45.19 85 ALA A C 1
ATOM 674 O O . ALA A 1 85 ? 47.369 -18.561 -20.767 1.00 45.19 85 ALA A O 1
ATOM 675 N N . ASP A 1 86 ? 47.792 -19.140 -18.596 1.00 43.25 86 ASP A N 1
ATOM 676 C CA . ASP A 1 86 ? 48.752 -18.193 -17.994 1.00 43.25 86 ASP A CA 1
ATOM 677 C C . ASP A 1 86 ? 49.153 -16.898 -18.729 1.00 43.25 86 ASP A C 1
ATOM 679 O O . ASP A 1 86 ? 49.566 -16.911 -19.882 1.00 43.25 86 ASP A O 1
ATOM 683 N N . GLU A 1 87 ? 49.143 -15.772 -18.001 1.00 50.75 87 GLU A N 1
ATOM 684 C CA . GLU A 1 87 ? 50.374 -15.277 -17.357 1.00 50.75 87 GLU A CA 1
ATOM 685 C C . GLU A 1 87 ? 50.045 -14.419 -16.124 1.00 50.75 87 GLU A C 1
ATOM 687 O O . GLU A 1 87 ? 49.117 -13.604 -16.110 1.00 50.75 87 GLU A O 1
ATOM 692 N N . ASP A 1 88 ? 50.826 -14.683 -15.080 1.00 46.81 88 ASP A N 1
ATOM 693 C CA . ASP A 1 88 ? 50.926 -13.978 -13.813 1.00 46.81 88 ASP A CA 1
ATOM 694 C C . ASP A 1 88 ? 51.177 -12.472 -13.981 1.00 46.81 88 ASP A C 1
ATOM 696 O O . ASP A 1 88 ? 52.068 -12.059 -14.721 1.00 46.81 88 ASP A O 1
ATOM 700 N N . ASP A 1 89 ? 50.502 -11.651 -13.172 1.00 46.47 89 ASP A N 1
ATOM 701 C CA . ASP A 1 89 ? 51.078 -10.374 -12.742 1.00 46.47 89 ASP A CA 1
ATOM 702 C C . ASP A 1 89 ? 50.852 -10.195 -11.235 1.00 46.47 89 ASP A C 1
ATOM 704 O O . ASP A 1 89 ? 49.813 -9.733 -10.753 1.00 46.47 89 ASP A O 1
ATOM 708 N N . LEU A 1 90 ? 51.840 -10.677 -10.481 1.00 49.34 90 LEU A N 1
ATOM 709 C CA . LEU A 1 90 ? 52.022 -10.452 -9.055 1.00 49.34 90 LEU A CA 1
ATOM 710 C C . LEU A 1 90 ? 52.901 -9.215 -8.863 1.00 49.34 90 LEU A C 1
ATOM 712 O O . LEU A 1 90 ? 54.101 -9.292 -9.103 1.00 49.34 90 LEU A O 1
ATOM 716 N N . VAL A 1 91 ? 52.351 -8.141 -8.291 1.00 43.56 91 VAL A N 1
ATOM 717 C CA . VAL A 1 91 ? 53.103 -7.267 -7.369 1.00 43.56 91 VAL A CA 1
ATOM 718 C C . VAL A 1 91 ? 52.172 -6.530 -6.396 1.00 43.56 91 VAL A C 1
ATOM 720 O O . VAL A 1 91 ? 51.477 -5.582 -6.741 1.00 43.56 91 VAL A O 1
ATOM 723 N N . THR A 1 92 ? 52.161 -7.074 -5.181 1.00 35.72 92 THR A N 1
ATOM 724 C CA . THR A 1 92 ? 52.415 -6.482 -3.853 1.00 35.72 92 THR A CA 1
ATOM 725 C C . THR A 1 92 ? 51.949 -5.064 -3.482 1.00 35.72 92 THR A C 1
ATOM 727 O O . THR A 1 92 ? 52.147 -4.079 -4.186 1.00 35.72 92 THR A O 1
ATOM 730 N N . ASP A 1 93 ? 51.435 -5.019 -2.250 1.00 38.06 93 ASP A N 1
ATOM 731 C CA . ASP A 1 93 ? 50.913 -3.924 -1.432 1.00 38.06 93 ASP A CA 1
ATOM 732 C C . ASP A 1 93 ? 51.595 -2.551 -1.533 1.00 38.06 93 ASP A C 1
ATOM 734 O O . ASP A 1 93 ? 52.819 -2.401 -1.503 1.00 38.06 93 ASP A O 1
ATOM 738 N N . SER A 1 94 ? 50.762 -1.511 -1.467 1.00 42.16 94 SER A N 1
ATOM 739 C CA . SER A 1 94 ? 51.127 -0.240 -0.844 1.00 42.16 94 SER A CA 1
ATOM 740 C C . SER A 1 94 ? 49.915 0.341 -0.118 1.00 42.16 94 SER A C 1
ATOM 742 O O . SER A 1 94 ? 48.942 0.791 -0.722 1.00 42.16 94 SER A O 1
ATOM 744 N N . GLU A 1 95 ? 49.991 0.286 1.211 1.00 40.12 95 GLU A N 1
ATOM 745 C CA . GLU A 1 95 ? 49.168 1.046 2.144 1.00 40.12 95 GLU A CA 1
ATOM 746 C C . GLU A 1 95 ? 49.363 2.549 1.916 1.00 40.12 95 GLU A C 1
ATOM 748 O O . GLU A 1 95 ? 50.490 3.020 1.763 1.00 40.12 95 GLU A O 1
ATOM 753 N N . GLY A 1 96 ? 48.281 3.327 1.978 1.00 31.67 96 GLY A N 1
ATOM 754 C CA . GLY A 1 96 ? 48.419 4.772 2.109 1.00 31.67 96 GLY A CA 1
ATOM 755 C C . GLY A 1 96 ? 47.217 5.583 1.659 1.00 31.67 96 GLY A C 1
ATOM 756 O O . GLY A 1 96 ? 47.113 5.950 0.500 1.00 31.67 96 GLY A O 1
ATOM 757 N N . ALA A 1 97 ? 46.428 5.973 2.657 1.00 32.47 97 ALA A N 1
ATOM 758 C CA . ALA A 1 97 ? 45.754 7.265 2.745 1.00 32.47 97 ALA A CA 1
ATOM 759 C C . ALA A 1 97 ? 44.394 7.473 2.037 1.00 32.47 97 ALA A C 1
ATOM 761 O O . ALA A 1 97 ? 44.236 7.467 0.824 1.00 32.47 97 ALA A O 1
ATOM 762 N N . GLU A 1 98 ? 43.445 7.810 2.917 1.00 38.72 98 GLU A N 1
ATOM 763 C CA . GLU A 1 98 ? 42.359 8.776 2.733 1.00 38.72 98 GLU A CA 1
ATOM 764 C C . GLU A 1 98 ? 41.060 8.307 2.066 1.00 38.72 98 GLU A C 1
ATOM 766 O O . GLU A 1 98 ? 40.738 8.535 0.903 1.00 38.72 98 GLU A O 1
ATOM 771 N N . LYS A 1 99 ? 40.211 7.766 2.951 1.00 38.06 99 LYS A N 1
ATOM 772 C CA . LYS A 1 99 ? 38.752 7.892 2.911 1.00 38.06 99 LYS A CA 1
ATOM 773 C C . LYS A 1 99 ? 38.339 9.323 2.532 1.00 38.06 99 LYS A C 1
ATOM 775 O O . LYS A 1 99 ? 38.287 10.196 3.392 1.00 38.06 99 LYS A O 1
ATOM 780 N N . SER A 1 100 ? 37.910 9.523 1.293 1.00 33.31 100 SER A N 1
ATOM 781 C CA . SER A 1 100 ? 36.920 10.550 0.964 1.00 33.31 100 SER A CA 1
ATOM 782 C C . SER A 1 100 ? 35.620 9.855 0.590 1.00 33.31 100 SER A C 1
ATOM 784 O O . SER A 1 100 ? 35.359 9.516 -0.561 1.00 33.31 100 SER A O 1
ATOM 786 N N . SER A 1 101 ? 34.812 9.602 1.622 1.00 35.34 101 SER A N 1
ATOM 787 C CA . SER A 1 101 ? 33.413 9.215 1.481 1.00 35.34 101 SER A CA 1
ATOM 788 C C . SER A 1 101 ? 32.656 10.419 0.931 1.00 35.34 101 SER A C 1
ATOM 790 O O . SER A 1 101 ? 32.130 11.240 1.679 1.00 35.34 101 SER A O 1
ATOM 792 N N . SER A 1 102 ? 32.636 10.545 -0.392 1.00 31.28 102 SER A N 1
ATOM 793 C CA . SER A 1 102 ? 31.674 11.385 -1.090 1.00 31.28 102 SER A CA 1
ATOM 794 C C . SER A 1 102 ? 30.298 10.753 -0.894 1.00 31.28 102 SER A C 1
ATOM 796 O O . SER A 1 102 ? 29.861 9.894 -1.659 1.00 31.28 102 SER A O 1
ATOM 798 N N . ASN A 1 103 ? 29.631 11.137 0.195 1.00 35.75 103 ASN A N 1
ATOM 799 C CA . ASN A 1 103 ? 28.193 10.974 0.313 1.00 35.75 103 ASN A CA 1
ATOM 800 C C . ASN A 1 103 ? 27.566 11.888 -0.740 1.00 35.75 103 ASN A C 1
ATOM 802 O O . ASN A 1 103 ? 27.236 13.040 -0.460 1.00 35.75 103 ASN A O 1
ATOM 806 N N . VAL A 1 104 ? 27.399 11.374 -1.958 1.00 37.84 104 VAL A N 1
ATOM 807 C CA . VAL A 1 104 ? 26.409 11.915 -2.885 1.00 37.84 104 VAL A CA 1
ATOM 808 C C . VAL A 1 104 ? 25.055 11.565 -2.282 1.00 37.84 104 VAL A C 1
ATOM 810 O O . VAL A 1 104 ? 24.475 10.512 -2.540 1.00 37.84 104 VAL A O 1
ATOM 813 N N . VAL A 1 105 ? 24.601 12.437 -1.384 1.00 36.44 105 VAL A N 1
ATOM 814 C CA . VAL A 1 105 ? 23.221 12.484 -0.921 1.00 36.44 105 VAL A CA 1
ATOM 815 C C . VAL A 1 105 ? 22.395 12.796 -2.161 1.00 36.44 105 VAL A C 1
ATOM 817 O O . VAL A 1 105 ? 22.388 13.925 -2.650 1.00 36.44 105 VAL A O 1
ATOM 820 N N . LEU A 1 106 ? 21.753 11.765 -2.714 1.00 37.47 106 LEU A N 1
ATOM 821 C CA . LEU A 1 106 ? 20.630 11.949 -3.625 1.00 37.47 106 LEU A CA 1
ATOM 822 C C . LEU A 1 106 ? 19.668 12.933 -2.939 1.00 37.47 106 LEU A C 1
ATOM 824 O O . LEU A 1 106 ? 19.400 12.727 -1.749 1.00 37.47 106 LEU A O 1
ATOM 828 N N . PRO A 1 107 ? 19.168 13.981 -3.617 1.00 40.25 107 PRO A N 1
ATOM 829 C CA . PRO A 1 107 ? 18.215 14.888 -3.001 1.00 40.25 107 PRO A CA 1
ATOM 830 C C . PRO A 1 107 ? 17.031 14.052 -2.524 1.00 40.25 107 PRO A C 1
ATOM 832 O O . PRO A 1 107 ? 16.314 13.449 -3.327 1.00 40.25 107 PRO A O 1
ATOM 835 N N . GLN A 1 108 ? 16.877 13.959 -1.201 1.00 47.00 108 GLN A N 1
ATOM 836 C CA . GLN A 1 108 ? 15.622 13.500 -0.637 1.00 47.00 108 GLN A CA 1
ATOM 837 C C . GLN A 1 108 ? 14.546 14.429 -1.204 1.00 47.00 108 GLN A C 1
ATOM 839 O O . GLN A 1 108 ? 14.793 15.638 -1.272 1.00 47.00 108 GLN A O 1
ATOM 844 N N . PRO A 1 109 ? 13.400 13.898 -1.658 1.00 46.84 109 PRO A N 1
ATOM 845 C CA . PRO A 1 109 ? 12.293 14.753 -2.042 1.00 46.84 109 PRO A CA 1
ATOM 846 C C . PRO A 1 109 ? 12.027 15.694 -0.869 1.00 46.84 109 PRO A C 1
ATOM 848 O O . PRO A 1 109 ? 11.845 15.236 0.261 1.00 46.84 109 PRO A O 1
ATOM 851 N N . GLU A 1 110 ? 12.112 16.999 -1.130 1.00 36.84 110 GLU A N 1
ATOM 852 C CA . GLU A 1 110 ? 11.833 18.011 -0.121 1.00 36.84 110 GLU A CA 1
ATOM 853 C C . GLU A 1 110 ? 10.485 17.678 0.531 1.00 36.84 110 GLU A C 1
ATOM 855 O O . GLU A 1 110 ? 9.531 17.343 -0.185 1.00 36.84 110 GLU A O 1
ATOM 860 N N . PRO A 1 111 ? 10.383 17.719 1.871 1.00 45.38 111 PRO A N 1
ATOM 861 C CA . PRO A 1 111 ? 9.103 17.551 2.526 1.00 45.38 111 PRO A CA 1
ATOM 862 C C . PRO A 1 111 ? 8.206 18.681 2.033 1.00 45.38 111 PRO A C 1
ATOM 864 O O . PRO A 1 111 ? 8.430 19.852 2.342 1.00 45.38 111 PRO A O 1
ATOM 867 N N . VAL A 1 112 ? 7.214 18.323 1.219 1.00 47.41 112 VAL A N 1
ATOM 868 C CA . VAL A 1 112 ? 6.158 19.243 0.808 1.00 47.41 112 VAL A CA 1
ATOM 869 C C . VAL A 1 112 ? 5.612 19.880 2.091 1.00 47.41 112 VAL A C 1
ATOM 871 O O . VAL A 1 112 ? 5.262 19.136 3.014 1.00 47.41 112 VAL A O 1
ATOM 874 N N . PRO A 1 113 ? 5.579 21.223 2.198 1.00 48.16 113 PRO A N 1
ATOM 875 C CA . PRO A 1 113 ? 5.114 21.897 3.398 1.00 48.16 113 PRO A CA 1
ATOM 876 C C . PRO A 1 113 ? 3.724 21.392 3.764 1.00 48.16 113 PRO A C 1
ATOM 878 O O . PRO A 1 113 ? 2.823 21.347 2.924 1.00 48.16 113 PRO A O 1
ATOM 881 N N . THR A 1 114 ? 3.570 20.983 5.016 1.00 51.69 114 THR A N 1
ATOM 882 C CA . THR A 1 114 ? 2.361 20.364 5.541 1.00 51.69 114 THR A CA 1
ATOM 883 C C . THR A 1 114 ? 1.200 21.351 5.442 1.00 51.69 114 THR A C 1
ATOM 885 O O . THR A 1 114 ? 1.160 22.347 6.160 1.00 51.69 114 THR A O 1
ATOM 888 N N . GLN A 1 115 ? 0.266 21.109 4.518 1.00 61.91 115 GLN A N 1
ATOM 889 C CA . GLN A 1 115 ? -0.819 22.051 4.217 1.00 61.91 115 GLN A CA 1
ATOM 890 C C . GLN A 1 115 ? -1.883 22.133 5.327 1.00 61.91 115 GLN A C 1
ATOM 892 O O . GLN A 1 115 ? -2.738 23.014 5.272 1.00 61.91 115 GLN A O 1
ATOM 897 N N . ASN A 1 116 ? -1.842 21.267 6.352 1.00 79.06 116 ASN A N 1
ATOM 898 C CA . ASN A 1 116 ? -2.794 21.317 7.462 1.00 79.06 116 ASN A CA 1
ATOM 899 C C . ASN A 1 116 ? -2.231 20.718 8.777 1.00 79.06 116 ASN A C 1
ATOM 901 O O . ASN A 1 116 ? -2.117 19.493 8.879 1.00 79.06 116 ASN A O 1
ATOM 905 N N . PRO A 1 117 ? -1.926 21.535 9.808 1.00 86.38 117 PRO A N 1
ATOM 906 C CA . PRO A 1 117 ? -1.385 21.047 11.082 1.00 86.38 117 PRO A CA 1
ATOM 907 C C . PRO A 1 117 ? -2.359 20.149 11.864 1.00 86.38 117 PRO A C 1
ATOM 909 O O . PRO A 1 117 ? -1.915 19.296 12.636 1.00 86.38 117 PRO A O 1
ATOM 912 N N . GLU A 1 118 ? -3.674 20.288 11.655 1.00 93.06 118 GLU A N 1
ATOM 913 C CA . GLU A 1 118 ? -4.664 19.410 12.292 1.00 93.06 118 GLU A CA 1
ATOM 914 C C . GLU A 1 118 ? -4.589 17.985 11.739 1.00 93.06 118 GLU A C 1
ATOM 916 O O . GLU A 1 118 ? -4.622 17.032 12.516 1.00 93.06 118 GLU A O 1
ATOM 921 N N . LEU A 1 119 ? -4.409 17.808 10.424 1.00 92.88 119 LEU A N 1
ATOM 922 C CA . LEU A 1 119 ? -4.289 16.469 9.831 1.00 92.88 119 LEU A CA 1
ATOM 923 C C . LEU A 1 119 ? -3.043 15.742 10.330 1.00 92.88 119 LEU A C 1
ATOM 925 O O . LEU A 1 119 ? -3.106 14.558 10.654 1.00 92.88 119 LEU A O 1
ATOM 929 N N . THR A 1 120 ? -1.929 16.452 10.490 1.00 93.00 120 THR A N 1
ATOM 930 C CA . THR A 1 120 ? -0.715 15.884 11.084 1.00 93.00 120 THR A CA 1
ATOM 931 C C . THR A 1 120 ? -0.945 15.470 12.535 1.00 93.00 120 THR A C 1
ATOM 933 O O . THR A 1 120 ? -0.511 14.389 12.944 1.00 93.00 120 THR A O 1
ATOM 936 N N . ARG A 1 121 ? -1.653 16.288 13.327 1.00 95.56 121 ARG A N 1
ATOM 937 C CA . ARG A 1 121 ? -2.024 15.942 14.708 1.00 95.56 121 ARG A CA 1
ATOM 938 C C . ARG A 1 121 ? -2.899 14.686 14.749 1.00 95.56 121 ARG A C 1
ATOM 940 O O . ARG A 1 121 ? -2.632 13.783 15.543 1.00 95.56 121 ARG A O 1
ATOM 947 N N . LEU A 1 122 ? -3.904 14.605 13.877 1.00 96.25 122 LEU A N 1
ATOM 948 C CA . LEU A 1 122 ? -4.784 13.443 13.756 1.00 96.25 122 LEU A CA 1
ATOM 949 C C . LEU A 1 122 ? -4.012 12.193 13.319 1.00 96.25 122 LEU A C 1
ATOM 951 O O . LEU A 1 122 ? -4.192 11.138 13.922 1.00 96.25 122 LEU A O 1
ATOM 955 N N . ALA A 1 123 ? -3.088 12.300 12.362 1.00 95.38 123 ALA A N 1
ATOM 956 C CA . ALA A 1 123 ? -2.253 11.182 11.925 1.00 95.38 123 ALA A CA 1
ATOM 957 C C . ALA A 1 123 ? -1.425 10.598 13.085 1.00 95.38 123 ALA A C 1
ATOM 959 O O . ALA A 1 123 ? -1.369 9.379 13.261 1.00 95.38 123 ALA A O 1
ATOM 960 N N . HIS A 1 124 ? -0.838 11.450 13.934 1.00 94.88 124 HIS A N 1
ATOM 961 C CA . HIS A 1 124 ? -0.125 10.996 15.134 1.00 94.88 124 HIS A CA 1
ATOM 962 C C . HIS A 1 124 ? -1.060 10.297 16.129 1.00 94.88 124 HIS A C 1
ATOM 964 O O . HIS A 1 124 ? -0.695 9.264 16.691 1.00 94.88 124 HIS A O 1
ATOM 970 N N . GLN A 1 125 ? -2.277 10.813 16.320 1.00 95.62 125 GLN A N 1
ATOM 971 C CA . GLN A 1 125 ? -3.283 10.174 17.170 1.00 95.62 125 GLN A CA 1
ATOM 972 C C . GLN A 1 125 ? -3.685 8.793 16.629 1.00 95.62 125 GLN A C 1
ATOM 974 O O . GLN A 1 125 ? -3.785 7.833 17.395 1.00 95.62 125 GLN A O 1
ATOM 979 N N . MET A 1 126 ? -3.859 8.663 15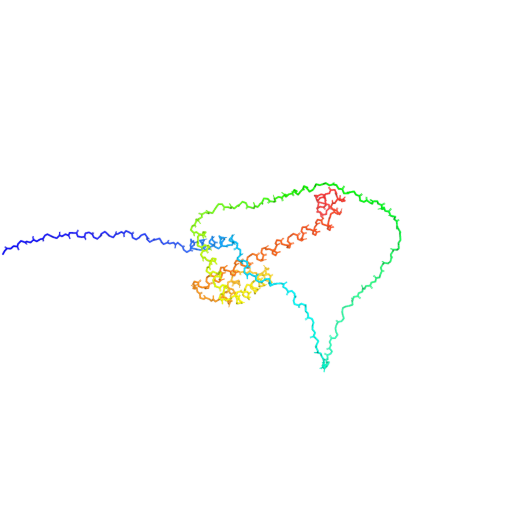.311 1.00 95.31 126 MET A N 1
ATOM 980 C CA . MET A 1 126 ? -4.126 7.375 14.668 1.00 95.31 126 MET A CA 1
ATOM 981 C C . MET A 1 126 ? -2.955 6.404 14.830 1.00 95.31 126 MET A C 1
ATOM 983 O O . MET A 1 126 ? -3.179 5.216 15.047 1.00 95.31 126 MET A O 1
ATOM 987 N N . GLN A 1 127 ? -1.713 6.896 14.783 1.00 94.62 127 GLN A N 1
ATOM 988 C CA . GLN A 1 127 ? -0.513 6.067 14.954 1.00 94.62 127 GLN A CA 1
ATOM 989 C C . GLN A 1 127 ? -0.438 5.518 16.374 1.00 94.62 127 GLN A C 1
ATOM 991 O O . GLN A 1 127 ? -0.275 4.316 16.548 1.00 94.62 127 GLN A O 1
ATOM 996 N N . GLN A 1 128 ? -0.660 6.367 17.378 1.00 94.69 128 GLN A N 1
ATOM 997 C CA . GLN A 1 128 ? -0.711 5.945 18.778 1.00 94.69 128 GLN A CA 1
ATOM 998 C C . GLN A 1 128 ? -1.825 4.921 19.029 1.00 94.69 128 GLN A C 1
ATOM 1000 O O . GLN A 1 128 ? -1.599 3.914 19.699 1.00 94.69 128 GLN A O 1
ATOM 1005 N N . ALA A 1 129 ? -3.017 5.143 18.465 1.00 95.12 129 ALA A N 1
ATOM 1006 C CA . ALA A 1 129 ? -4.125 4.198 18.572 1.00 95.12 129 ALA A CA 1
ATOM 1007 C C . ALA A 1 129 ? -3.809 2.859 17.882 1.00 95.12 129 ALA A C 1
ATOM 1009 O O . ALA A 1 129 ? -4.120 1.798 18.422 1.00 95.12 129 ALA A O 1
ATOM 1010 N N . GLY A 1 130 ? -3.166 2.899 16.714 1.00 94.31 130 GLY A N 1
ATOM 1011 C CA . GLY A 1 130 ? -2.731 1.712 15.983 1.00 94.31 130 GLY A CA 1
ATOM 1012 C C . GLY A 1 130 ? -1.639 0.932 16.711 1.00 94.31 130 GLY A C 1
ATOM 1013 O O . GLY A 1 130 ? -1.718 -0.289 16.798 1.00 94.31 130 GLY A O 1
ATOM 1014 N N . ASP A 1 131 ? -0.668 1.620 17.313 1.00 93.50 131 ASP A N 1
ATOM 1015 C CA . ASP A 1 131 ? 0.375 0.988 18.123 1.00 93.50 131 ASP A CA 1
ATOM 1016 C C . ASP A 1 131 ? -0.210 0.331 19.382 1.00 93.50 131 ASP A C 1
ATOM 1018 O O . ASP A 1 131 ? 0.172 -0.787 19.729 1.00 93.50 131 ASP A O 1
ATOM 1022 N N . ALA A 1 132 ? -1.191 0.967 20.031 1.00 93.88 132 ALA A N 1
ATOM 1023 C CA . ALA A 1 132 ? -1.927 0.365 21.143 1.00 93.88 132 ALA A CA 1
ATOM 1024 C C . ALA A 1 132 ? -2.743 -0.864 20.700 1.00 93.88 132 ALA A C 1
ATOM 1026 O O . ALA A 1 132 ? -2.766 -1.880 21.398 1.00 93.88 132 ALA A O 1
ATOM 1027 N N . LEU A 1 133 ? -3.374 -0.807 19.522 1.00 93.31 133 LEU A N 1
ATOM 1028 C CA . LEU A 1 133 ? -4.082 -1.945 18.931 1.00 93.31 133 LEU A CA 1
ATOM 1029 C C . LEU A 1 133 ? -3.114 -3.098 18.634 1.00 93.31 133 LEU A C 1
ATOM 1031 O O . LEU A 1 133 ? -3.415 -4.247 18.955 1.00 93.31 133 LEU A O 1
ATOM 1035 N N . TYR A 1 134 ? -1.933 -2.803 18.090 1.00 92.88 134 TYR A N 1
ATOM 1036 C CA . TYR A 1 134 ? -0.903 -3.800 17.808 1.00 92.88 134 TYR A CA 1
ATOM 1037 C C . TYR A 1 134 ? -0.381 -4.477 19.079 1.00 92.88 134 TYR A C 1
ATOM 1039 O O . TYR A 1 134 ? -0.187 -5.689 19.099 1.00 92.88 134 TYR A O 1
ATOM 1047 N N . GLN A 1 135 ? -0.218 -3.731 20.174 1.00 92.50 135 GLN A N 1
ATOM 1048 C CA . GLN A 1 135 ? 0.169 -4.315 21.463 1.00 92.50 135 GLN A CA 1
ATOM 1049 C C . GLN A 1 135 ? -0.844 -5.348 21.978 1.00 92.50 135 GLN A C 1
ATOM 1051 O O . GLN A 1 135 ? -0.451 -6.300 22.648 1.00 92.50 135 GLN A O 1
ATOM 1056 N N . GLN A 1 136 ? -2.132 -5.175 21.668 1.00 91.00 136 GLN A N 1
ATOM 1057 C CA . GLN A 1 136 ? -3.195 -6.083 22.107 1.00 91.00 136 GLN A CA 1
ATOM 1058 C C . GLN A 1 136 ? -3.431 -7.252 21.141 1.00 91.00 136 GLN A C 1
ATOM 1060 O O . GLN A 1 136 ? -3.750 -8.352 21.587 1.00 91.00 136 GLN A O 1
ATOM 1065 N N . TYR A 1 137 ? -3.283 -7.027 19.832 1.00 91.50 137 TYR A N 1
ATOM 1066 C CA . TYR A 1 137 ? -3.702 -7.970 18.785 1.00 91.50 137 TYR A CA 1
ATOM 1067 C C . TYR A 1 137 ? -2.612 -8.264 17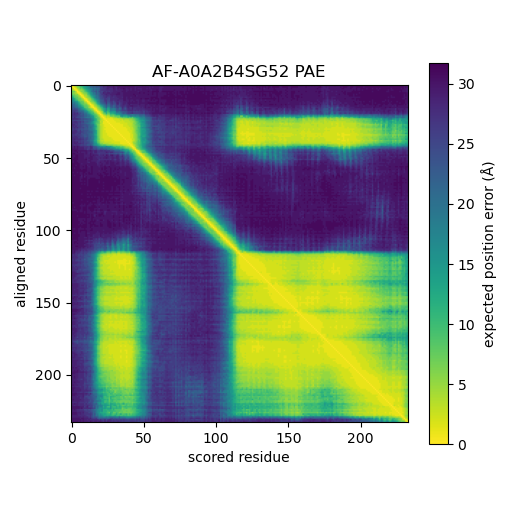.739 1.00 91.50 137 TYR A C 1
ATOM 1069 O O . TYR A 1 137 ? -2.942 -8.625 16.608 1.00 91.50 137 TYR A O 1
ATOM 1077 N N . GLY A 1 138 ? -1.333 -8.112 18.095 1.00 90.31 138 GLY A N 1
ATOM 1078 C CA . GLY A 1 138 ? -0.186 -8.152 17.176 1.00 90.31 138 GLY A CA 1
ATOM 1079 C C . GLY A 1 138 ? -0.209 -9.304 16.170 1.00 90.31 138 GLY A C 1
ATOM 1080 O O . GLY A 1 138 ? -0.181 -9.046 14.972 1.00 90.31 138 GLY A O 1
ATOM 1081 N N . ASP A 1 139 ? -0.397 -10.547 16.624 1.00 92.56 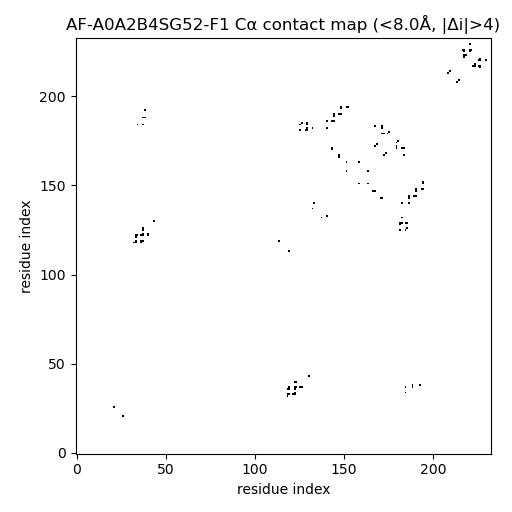139 ASP A N 1
ATOM 1082 C CA . ASP A 1 139 ? -0.419 -11.725 15.738 1.00 92.56 139 ASP A CA 1
ATOM 1083 C C . ASP A 1 139 ? -1.528 -11.650 14.672 1.00 92.56 139 ASP A C 1
ATOM 1085 O O . ASP A 1 139 ? -1.328 -12.017 13.511 1.00 92.56 139 ASP A O 1
ATOM 1089 N N . ARG A 1 140 ? -2.710 -11.132 15.041 1.00 93.00 140 ARG A N 1
ATOM 1090 C CA . ARG A 1 140 ? -3.817 -10.927 14.094 1.00 93.00 140 ARG A CA 1
ATOM 1091 C C . ARG A 1 140 ? -3.468 -9.828 13.098 1.00 93.00 140 ARG A C 1
ATOM 1093 O O . ARG A 1 140 ? -3.754 -9.978 11.912 1.00 93.00 140 ARG A O 1
ATOM 1100 N N . VAL A 1 141 ? -2.878 -8.731 13.567 1.00 93.25 141 VAL A N 1
ATOM 1101 C CA . VAL A 1 141 ? -2.470 -7.622 12.698 1.00 93.25 141 VAL A CA 1
ATOM 1102 C C . VAL A 1 141 ? -1.407 -8.093 11.706 1.00 93.25 141 VAL A C 1
ATOM 1104 O O . VAL A 1 141 ? -1.572 -7.865 10.511 1.00 93.25 141 VAL A O 1
ATOM 1107 N N . ASP A 1 142 ? -0.386 -8.816 12.165 1.00 92.88 142 ASP A N 1
ATOM 1108 C CA . ASP A 1 142 ? 0.676 -9.370 11.320 1.00 92.88 142 ASP A CA 1
ATOM 1109 C C . ASP A 1 142 ? 0.121 -10.337 10.265 1.00 92.88 142 ASP A C 1
ATOM 1111 O O . ASP A 1 142 ? 0.495 -10.268 9.088 1.00 92.88 142 ASP A O 1
ATOM 1115 N N . GLY A 1 143 ? -0.818 -11.206 10.656 1.00 94.62 143 GLY A N 1
ATOM 1116 C CA . GLY A 1 143 ? -1.500 -12.116 9.736 1.00 94.62 143 GLY A CA 1
ATOM 1117 C C . GLY A 1 143 ? -2.273 -11.373 8.644 1.00 94.62 143 GLY A C 1
ATOM 1118 O O . GLY A 1 143 ? -2.119 -11.671 7.459 1.00 94.62 143 GLY A O 1
ATOM 1119 N N . VAL A 1 144 ? -3.054 -10.355 9.023 1.00 95.75 144 VAL A N 1
ATOM 1120 C CA . VAL A 1 144 ? -3.816 -9.529 8.072 1.00 95.75 144 VAL A CA 1
ATOM 1121 C C . VAL A 1 144 ? -2.881 -8.737 7.149 1.00 95.75 144 VAL A C 1
ATOM 1123 O O . VAL A 1 144 ? -3.114 -8.694 5.941 1.00 95.75 144 VAL A O 1
ATOM 1126 N N . GLN A 1 145 ? -1.808 -8.146 7.684 1.00 94.62 145 GLN A N 1
ATOM 1127 C CA . GLN A 1 145 ? -0.807 -7.420 6.894 1.00 94.62 145 GLN A CA 1
ATOM 1128 C C . GLN A 1 145 ? -0.154 -8.329 5.851 1.00 94.62 145 GLN A C 1
ATOM 1130 O O . GLN A 1 145 ? -0.106 -7.982 4.672 1.00 94.62 145 GLN A O 1
ATOM 1135 N N . THR A 1 146 ? 0.316 -9.502 6.276 1.00 94.25 146 THR A N 1
ATOM 1136 C CA . THR A 1 146 ? 0.990 -10.470 5.400 1.00 94.25 146 THR A CA 1
ATOM 1137 C C . THR A 1 146 ? 0.066 -10.942 4.281 1.00 94.25 146 THR A C 1
ATOM 1139 O O . THR A 1 146 ? 0.471 -10.993 3.115 1.00 94.25 146 THR A O 1
ATOM 1142 N N . HIS A 1 147 ? -1.191 -11.239 4.620 1.00 96.81 147 HIS A N 1
ATOM 1143 C CA . HIS A 1 147 ? -2.208 -11.638 3.652 1.00 96.81 147 HIS A CA 1
ATOM 1144 C C . HIS A 1 147 ? -2.480 -10.537 2.627 1.00 96.81 147 HIS A C 1
ATOM 1146 O O . HIS A 1 147 ? -2.395 -10.789 1.428 1.00 96.81 147 HIS A 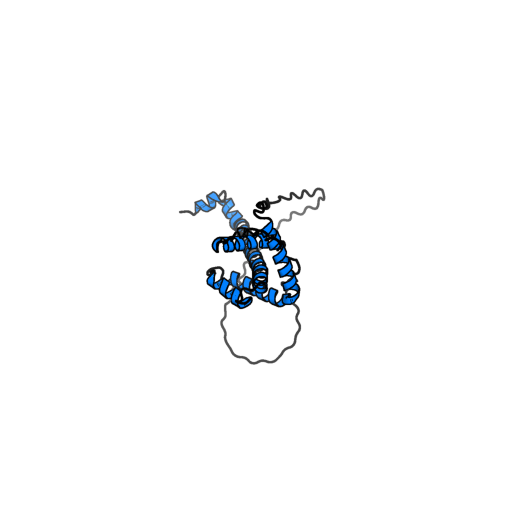O 1
ATOM 1152 N N . LEU A 1 148 ? -2.741 -9.303 3.072 1.00 96.81 148 LEU A N 1
ATOM 1153 C CA . LEU A 1 148 ? -3.084 -8.207 2.163 1.00 96.81 148 LEU A CA 1
ATOM 1154 C C . LEU A 1 148 ? -1.913 -7.785 1.268 1.00 96.81 148 LEU A C 1
ATOM 1156 O O . LEU A 1 148 ? -2.131 -7.508 0.091 1.00 96.81 148 LEU A O 1
ATOM 1160 N N . VAL A 1 149 ? -0.673 -7.802 1.767 1.00 95.19 149 VAL A N 1
ATOM 1161 C CA . VAL A 1 149 ? 0.520 -7.595 0.923 1.00 95.19 149 VAL A CA 1
ATOM 1162 C C . VAL A 1 149 ? 0.591 -8.666 -0.163 1.00 95.19 149 VAL A C 1
ATOM 1164 O O . VAL A 1 149 ? 0.738 -8.346 -1.342 1.00 95.19 149 VAL A O 1
ATOM 1167 N N . SER A 1 150 ? 0.441 -9.936 0.219 1.00 95.25 150 SER A N 1
ATOM 1168 C CA . SER A 1 150 ? 0.486 -11.060 -0.722 1.00 95.25 150 SER A CA 1
ATOM 1169 C C . SER A 1 150 ? -0.639 -10.976 -1.753 1.00 95.25 150 SER A C 1
ATOM 1171 O O . SER A 1 150 ? -0.405 -11.210 -2.939 1.00 95.25 150 SER A O 1
ATOM 1173 N N . TYR A 1 151 ? -1.841 -10.591 -1.323 1.00 96.44 151 TYR A N 1
ATOM 1174 C CA . TYR A 1 151 ? -2.997 -10.392 -2.189 1.00 96.44 151 TYR A CA 1
ATOM 1175 C C . TYR A 1 151 ? -2.746 -9.289 -3.221 1.00 96.44 151 TYR A C 1
ATOM 1177 O O . TYR A 1 151 ? -2.941 -9.526 -4.413 1.00 96.44 151 TYR A O 1
ATOM 1185 N N . VAL A 1 152 ? -2.261 -8.118 -2.791 1.00 95.94 152 VAL A N 1
ATOM 1186 C CA . VAL A 1 152 ? -1.962 -6.992 -3.692 1.00 95.94 152 VAL A CA 1
ATOM 1187 C C . VAL A 1 152 ? -0.880 -7.367 -4.702 1.00 95.94 152 VAL A C 1
ATOM 1189 O O . VAL A 1 152 ? -1.054 -7.117 -5.891 1.00 95.94 152 VAL A O 1
ATOM 1192 N N . LEU A 1 153 ? 0.204 -8.013 -4.264 1.00 93.44 153 LEU A N 1
ATOM 1193 C CA . LEU A 1 153 ? 1.288 -8.419 -5.162 1.00 93.44 153 LEU A CA 1
ATOM 1194 C C . LEU A 1 153 ? 0.849 -9.502 -6.158 1.00 93.44 153 LEU A C 1
ATOM 1196 O O . LEU A 1 153 ? 1.226 -9.445 -7.326 1.00 93.44 153 LEU A O 1
ATOM 1200 N N . SER A 1 154 ? 0.029 -10.462 -5.724 1.00 94.56 154 SER A N 1
ATOM 1201 C CA . SER A 1 154 ? -0.426 -11.570 -6.579 1.00 94.56 154 SER A CA 1
ATOM 1202 C C . SER A 1 154 ? -1.491 -11.152 -7.594 1.00 94.56 154 SER A C 1
ATOM 1204 O O . SER A 1 154 ? -1.613 -11.781 -8.639 1.00 94.56 154 SER A O 1
ATOM 1206 N N . ASN A 1 155 ? -2.255 -10.097 -7.299 1.00 94.81 155 ASN A N 1
ATOM 1207 C CA . ASN A 1 155 ? -3.350 -9.604 -8.141 1.00 94.81 155 ASN A CA 1
ATOM 1208 C C . ASN A 1 155 ? -3.035 -8.226 -8.750 1.00 94.81 155 ASN A C 1
ATOM 1210 O O . ASN A 1 155 ? -3.937 -7.515 -9.176 1.00 94.81 155 ASN A O 1
ATOM 1214 N N . ALA A 1 156 ? -1.766 -7.803 -8.789 1.00 90.44 156 ALA A N 1
ATOM 1215 C CA . ALA A 1 156 ? -1.401 -6.443 -9.202 1.00 90.44 156 ALA A CA 1
ATOM 1216 C C . ALA A 1 156 ? -1.893 -6.073 -10.618 1.00 90.44 156 ALA A C 1
ATOM 1218 O O . ALA A 1 156 ? -2.189 -4.911 -10.880 1.00 90.44 156 ALA A O 1
ATOM 1219 N N . GLY A 1 157 ? -1.997 -7.053 -11.524 1.00 91.12 157 GLY A N 1
ATOM 1220 C CA . GLY A 1 157 ? -2.437 -6.838 -12.906 1.00 91.12 157 GLY A CA 1
ATOM 1221 C C . GLY A 1 157 ? -3.943 -6.604 -13.083 1.00 91.12 157 GLY A C 1
ATOM 1222 O O . GLY A 1 157 ? -4.349 -6.085 -14.119 1.00 91.12 157 GLY A O 1
ATOM 1223 N N . ASP A 1 158 ? -4.769 -6.976 -12.104 1.00 93.88 158 ASP A N 1
ATOM 1224 C CA . ASP A 1 158 ? -6.237 -6.928 -12.173 1.00 93.88 158 ASP A CA 1
ATOM 1225 C C . ASP A 1 158 ? -6.885 -6.436 -10.859 1.00 93.88 158 ASP A C 1
ATOM 1227 O O . ASP A 1 158 ? -8.070 -6.684 -10.583 1.00 93.88 158 ASP A O 1
ATOM 1231 N N . LEU A 1 159 ? -6.104 -5.726 -10.039 1.00 94.25 159 LEU A N 1
ATOM 1232 C CA . LEU A 1 159 ? -6.550 -5.140 -8.783 1.00 94.25 159 LEU A CA 1
ATOM 1233 C C . LEU A 1 159 ? -7.461 -3.937 -9.054 1.00 94.25 159 LEU A C 1
ATOM 1235 O O . LEU A 1 159 ? -7.078 -2.980 -9.722 1.00 94.25 159 LEU A O 1
ATOM 1239 N N . THR A 1 160 ? -8.660 -3.962 -8.479 1.00 96.69 160 THR A N 1
ATOM 1240 C CA . THR A 1 160 ? -9.617 -2.848 -8.513 1.00 96.69 160 THR A CA 1
ATOM 1241 C C . THR A 1 160 ? -10.012 -2.442 -7.099 1.00 96.69 160 THR A C 1
ATOM 1243 O O . THR A 1 160 ? -9.845 -3.221 -6.154 1.00 96.69 160 THR A O 1
ATOM 1246 N N . TYR A 1 161 ? -10.586 -1.243 -6.953 1.00 94.75 161 TYR A N 1
ATOM 1247 C CA . TYR A 1 161 ? -11.131 -0.783 -5.674 1.00 94.75 161 TYR A CA 1
ATOM 1248 C C . TYR A 1 161 ? -12.128 -1.788 -5.084 1.00 94.75 161 TYR A C 1
ATOM 1250 O O . TYR A 1 161 ? -11.997 -2.163 -3.923 1.00 94.75 161 TYR A O 1
ATOM 1258 N N . ASP A 1 162 ? -13.074 -2.295 -5.879 1.00 97.06 162 ASP A N 1
ATOM 1259 C CA . ASP A 1 162 ? -14.099 -3.235 -5.400 1.00 97.06 162 ASP A CA 1
ATOM 1260 C C . ASP A 1 162 ? -13.508 -4.549 -4.882 1.00 97.06 162 ASP A C 1
ATOM 1262 O O . ASP A 1 162 ? -13.998 -5.133 -3.914 1.00 97.06 162 ASP A O 1
ATOM 1266 N N . ARG A 1 163 ? -12.442 -5.038 -5.526 1.00 97.00 163 ARG A N 1
ATOM 1267 C CA . ARG A 1 163 ? -11.759 -6.265 -5.103 1.00 97.00 163 ARG A CA 1
ATOM 1268 C C . ARG A 1 163 ? -10.934 -6.043 -3.848 1.00 97.00 163 ARG A C 1
ATOM 1270 O O . ARG A 1 163 ? -10.945 -6.900 -2.971 1.00 97.00 163 ARG A O 1
ATOM 1277 N N . LEU A 1 164 ? -10.224 -4.920 -3.765 1.00 96.62 164 LEU A N 1
ATOM 1278 C CA . LEU A 1 164 ? -9.403 -4.596 -2.605 1.00 96.62 164 LEU A CA 1
ATOM 1279 C C . LEU A 1 164 ? -10.267 -4.272 -1.380 1.00 96.62 164 LEU A C 1
ATOM 1281 O O . LEU A 1 164 ? -10.028 -4.819 -0.310 1.00 96.62 164 LEU A O 1
ATOM 1285 N N . SER A 1 165 ? -11.293 -3.435 -1.537 1.00 96.75 165 SER A N 1
ATOM 1286 C CA . SER A 1 165 ? -12.208 -3.057 -0.452 1.00 96.75 165 SER A CA 1
ATOM 1287 C C . SER A 1 165 ? -12.935 -4.268 0.127 1.00 96.75 165 SER A C 1
ATOM 1289 O O . SER A 1 165 ? -12.988 -4.416 1.344 1.00 96.75 165 SER A O 1
ATOM 1291 N N . ARG A 1 166 ? -13.411 -5.192 -0.721 1.00 97.06 166 ARG A N 1
ATOM 1292 C CA . ARG A 1 166 ? -14.025 -6.448 -0.267 1.00 97.06 166 ARG A CA 1
ATOM 1293 C C . ARG A 1 166 ? -13.051 -7.310 0.528 1.00 97.06 166 ARG A C 1
ATOM 1295 O O . ARG A 1 166 ? -13.446 -7.882 1.540 1.00 97.06 166 ARG A O 1
ATOM 1302 N N . GLU A 1 167 ? -11.802 -7.404 0.083 1.00 97.25 167 GLU A N 1
ATOM 1303 C CA . GLU A 1 167 ? -10.787 -8.186 0.788 1.00 97.25 167 GLU A CA 1
ATOM 1304 C C . GLU A 1 167 ? -10.427 -7.555 2.140 1.00 97.25 167 GLU A C 1
ATOM 1306 O O . GLU A 1 167 ? -10.367 -8.248 3.152 1.00 97.25 167 GLU A O 1
ATOM 1311 N N . ILE A 1 168 ? -10.288 -6.228 2.193 1.00 96.56 168 ILE A N 1
ATOM 1312 C CA . ILE A 1 168 ? -10.089 -5.483 3.444 1.00 96.56 168 ILE A CA 1
ATOM 1313 C C . ILE A 1 168 ? -11.264 -5.718 4.400 1.00 96.56 168 ILE A C 1
ATOM 1315 O O . ILE A 1 168 ? -11.052 -6.077 5.559 1.00 96.56 168 ILE A O 1
ATOM 1319 N N . ASP A 1 169 ? -12.496 -5.575 3.914 1.00 96.62 169 ASP A N 1
ATOM 1320 C CA . ASP A 1 169 ? -13.715 -5.779 4.696 1.00 96.62 169 ASP A CA 1
ATOM 1321 C C . ASP A 1 169 ? -13.830 -7.225 5.222 1.00 96.62 169 ASP A C 1
ATOM 1323 O O . ASP A 1 169 ? -14.341 -7.437 6.323 1.00 96.62 169 ASP A O 1
ATOM 1327 N N . ASN A 1 170 ? -13.340 -8.222 4.475 1.00 96.31 170 ASN A N 1
ATOM 1328 C CA . ASN A 1 170 ? -13.301 -9.621 4.914 1.00 96.31 170 ASN A CA 1
ATOM 1329 C C . ASN A 1 170 ? -12.279 -9.855 6.040 1.00 96.31 170 ASN A C 1
ATOM 1331 O O . ASN A 1 170 ? -12.539 -10.649 6.943 1.00 96.31 170 ASN A O 1
ATOM 1335 N N . MET A 1 171 ? -11.130 -9.176 5.999 1.00 95.62 171 MET A N 1
ATOM 1336 C CA . MET A 1 171 ? -10.043 -9.387 6.964 1.00 95.62 171 MET A CA 1
ATOM 1337 C C . MET A 1 171 ? -10.199 -8.554 8.244 1.00 95.62 171 MET A C 1
ATOM 1339 O O . MET A 1 171 ? -9.911 -9.024 9.352 1.00 95.62 171 MET A O 1
ATOM 1343 N N . ILE A 1 172 ? -10.642 -7.305 8.101 1.00 94.19 172 ILE A N 1
ATOM 1344 C CA . ILE A 1 172 ? -10.754 -6.338 9.201 1.00 94.19 172 ILE A CA 1
ATOM 1345 C C . ILE A 1 172 ? -12.157 -6.371 9.810 1.00 94.19 172 ILE A C 1
ATOM 1347 O O . ILE A 1 172 ? -12.298 -6.360 11.035 1.00 94.19 172 ILE A O 1
ATOM 1351 N N . GLY A 1 173 ? -13.177 -6.488 8.962 1.00 93.25 173 GLY A N 1
ATOM 1352 C CA . GLY A 1 173 ? -14.588 -6.410 9.323 1.00 93.25 173 GLY A CA 1
ATOM 1353 C C . GLY A 1 173 ? -15.301 -5.283 8.575 1.00 93.25 173 GLY A C 1
ATOM 1354 O O . GLY A 1 173 ? -14.702 -4.269 8.224 1.00 93.25 173 GLY A O 1
ATOM 1355 N N . ARG A 1 174 ? -16.608 -5.457 8.348 1.00 94.50 174 ARG A N 1
ATOM 1356 C CA . ARG A 1 174 ? -17.452 -4.511 7.590 1.00 94.50 174 ARG A CA 1
ATOM 1357 C C . ARG A 1 174 ? -17.957 -3.331 8.416 1.00 94.50 174 ARG A C 1
ATOM 1359 O O . ARG A 1 174 ? -18.417 -2.340 7.849 1.00 94.50 174 ARG A O 1
ATOM 1366 N N . ASP A 1 175 ? -17.895 -3.435 9.741 1.00 95.94 175 ASP A N 1
ATOM 1367 C CA . ASP A 1 175 ? -18.402 -2.392 10.624 1.00 95.94 175 ASP A CA 1
ATOM 1368 C C . ASP A 1 175 ? -17.559 -1.125 10.482 1.00 95.94 175 ASP A C 1
ATOM 1370 O O . ASP A 1 175 ? -16.334 -1.152 10.621 1.00 95.94 175 ASP A O 1
ATOM 1374 N N . ARG A 1 176 ? -18.219 0.010 10.248 1.00 94.50 176 ARG A N 1
ATOM 1375 C CA . ARG A 1 176 ? -17.574 1.322 10.098 1.00 94.50 176 ARG A CA 1
ATOM 1376 C C . ARG A 1 176 ? -17.395 1.999 11.460 1.00 94.50 176 ARG A C 1
ATOM 1378 O O . ARG A 1 176 ? -17.881 3.099 11.696 1.00 94.50 176 ARG A O 1
ATOM 1385 N N . ASN A 1 177 ? -16.742 1.291 12.382 1.00 95.56 177 ASN A N 1
ATOM 1386 C CA . ASN A 1 177 ? -16.427 1.782 13.722 1.00 95.56 177 ASN A CA 1
ATOM 1387 C C . ASN A 1 177 ? -14.973 2.281 13.818 1.00 95.56 177 ASN A C 1
ATOM 1389 O O . ASN A 1 177 ? -14.143 2.016 12.947 1.00 95.56 177 ASN A O 1
ATOM 1393 N N . TRP A 1 178 ? -14.664 2.991 14.906 1.00 95.19 178 TRP A N 1
ATOM 1394 C CA . TRP A 1 178 ? -13.338 3.564 15.150 1.00 95.19 178 TRP A CA 1
ATOM 1395 C C . TRP A 1 178 ? -12.214 2.519 15.140 1.00 95.19 178 TRP A C 1
ATOM 1397 O O . TRP A 1 178 ? -11.173 2.732 14.525 1.00 95.19 178 TRP A O 1
ATOM 1407 N N . THR A 1 179 ? -12.418 1.370 15.784 1.00 94.56 179 THR A N 1
ATOM 1408 C CA . THR A 1 179 ? -11.397 0.319 15.875 1.00 94.56 179 THR A CA 1
ATOM 1409 C C . THR A 1 179 ? -11.044 -0.243 14.501 1.00 94.56 179 THR A C 1
ATOM 1411 O O . THR A 1 179 ? -9.864 -0.371 14.184 1.00 94.56 179 THR A O 1
ATOM 1414 N N . ASN A 1 180 ? -12.045 -0.521 13.664 1.00 95.50 180 ASN A N 1
ATOM 1415 C CA . ASN A 1 180 ? -11.836 -1.018 12.305 1.00 95.50 180 ASN A CA 1
ATOM 1416 C C . ASN A 1 180 ? -11.189 0.041 11.409 1.00 95.50 180 ASN A C 1
ATOM 1418 O O . ASN A 1 180 ? -10.341 -0.306 10.590 1.00 95.50 180 ASN A O 1
ATOM 1422 N N . LEU A 1 181 ? -11.522 1.323 11.596 1.00 95.75 181 LEU A N 1
ATOM 1423 C CA . LEU A 1 181 ? -10.846 2.424 10.909 1.00 95.75 181 LEU A CA 1
ATOM 1424 C C . LEU A 1 181 ? -9.350 2.466 11.257 1.00 95.75 181 LEU A C 1
ATOM 1426 O O . LEU A 1 181 ? -8.513 2.496 10.356 1.00 95.75 181 LEU A O 1
ATOM 1430 N N . ILE A 1 182 ? -9.001 2.413 12.547 1.00 95.81 182 ILE A N 1
ATOM 1431 C CA . ILE A 1 182 ? -7.601 2.387 12.998 1.00 95.81 182 ILE A CA 1
ATOM 1432 C C . ILE A 1 182 ? -6.872 1.153 12.465 1.00 95.81 182 ILE A C 1
ATOM 1434 O O . ILE A 1 182 ? -5.754 1.273 11.963 1.00 95.81 182 ILE A O 1
ATOM 1438 N N . PHE A 1 183 ? -7.507 -0.019 12.517 1.00 95.31 183 PHE A N 1
ATOM 1439 C CA . PHE A 1 183 ? -6.948 -1.250 11.959 1.00 95.31 183 PHE A CA 1
ATOM 1440 C C . PHE A 1 183 ? -6.671 -1.085 10.455 1.00 95.31 183 PHE A C 1
ATOM 1442 O O . PHE A 1 183 ? -5.568 -1.387 9.997 1.00 95.31 183 PHE A O 1
ATOM 1449 N N . ALA A 1 184 ? -7.632 -0.549 9.694 1.00 95.81 184 ALA A N 1
ATOM 1450 C CA . ALA A 1 184 ? -7.498 -0.318 8.258 1.00 95.81 184 ALA A CA 1
ATOM 1451 C C . ALA A 1 184 ? -6.356 0.645 7.924 1.00 95.81 184 ALA A C 1
ATOM 1453 O O . ALA A 1 184 ? -5.556 0.342 7.043 1.00 95.81 184 ALA A O 1
ATOM 1454 N N . TYR A 1 185 ? -6.214 1.748 8.662 1.00 95.06 185 TYR A N 1
ATOM 1455 C CA . TYR A 1 185 ? -5.087 2.669 8.495 1.00 95.06 185 TYR A CA 1
ATOM 1456 C C . TYR A 1 185 ? -3.750 1.985 8.776 1.00 95.06 185 TYR A C 1
ATOM 1458 O O . TYR A 1 185 ? -2.823 2.063 7.968 1.00 95.06 185 TYR A O 1
ATOM 1466 N N . TYR A 1 186 ? -3.653 1.277 9.902 1.00 93.44 186 TYR A N 1
ATOM 1467 C CA . TYR A 1 186 ? -2.411 0.646 10.335 1.00 93.44 186 TYR A CA 1
ATOM 1468 C C . TYR A 1 186 ? -1.934 -0.430 9.354 1.00 93.44 186 TYR A C 1
ATOM 1470 O O . TYR A 1 186 ? -0.757 -0.476 8.986 1.00 93.44 186 TYR A O 1
ATOM 1478 N N . VAL A 1 187 ? -2.853 -1.275 8.881 1.00 94.31 187 VAL A N 1
ATOM 1479 C CA . VAL A 1 187 ? -2.545 -2.284 7.864 1.00 94.31 187 VAL A CA 1
ATOM 1480 C C . VAL A 1 187 ? -2.298 -1.650 6.503 1.00 94.31 187 VAL A C 1
ATOM 1482 O O . VAL A 1 187 ? -1.318 -2.004 5.851 1.00 94.31 187 VAL A O 1
ATOM 1485 N N . GLY A 1 188 ? -3.140 -0.701 6.089 1.00 95.06 188 GLY A N 1
ATOM 1486 C CA . GLY A 1 188 ? -3.004 0.007 4.819 1.00 95.06 188 GLY A CA 1
ATOM 1487 C C . GLY A 1 188 ? -1.624 0.639 4.680 1.00 95.06 188 GLY A C 1
ATOM 1488 O O . GLY A 1 188 ? -0.960 0.449 3.665 1.00 95.06 188 GLY A O 1
ATOM 1489 N N . LYS A 1 189 ? -1.123 1.272 5.748 1.00 94.44 189 LYS A N 1
ATOM 1490 C CA . LYS A 1 189 ? 0.248 1.789 5.798 1.00 94.44 189 LYS A CA 1
ATOM 1491 C C . LYS A 1 189 ? 1.290 0.716 5.528 1.00 94.44 189 LYS A C 1
ATOM 1493 O O . LYS A 1 189 ? 2.192 0.934 4.723 1.00 94.44 189 LYS A O 1
ATOM 1498 N N . LYS A 1 190 ? 1.175 -0.451 6.167 1.00 91.75 190 LYS A N 1
ATOM 1499 C CA . LYS A 1 190 ? 2.123 -1.547 5.943 1.00 91.75 190 LYS A CA 1
ATOM 1500 C C . LYS A 1 190 ? 2.088 -2.049 4.504 1.00 91.75 190 LYS A C 1
ATOM 1502 O O . LYS A 1 190 ? 3.150 -2.249 3.917 1.00 91.75 190 LYS A O 1
ATOM 1507 N N . VAL A 1 191 ? 0.887 -2.232 3.956 1.00 93.88 191 VAL A N 1
ATOM 1508 C CA . VAL A 1 191 ? 0.683 -2.684 2.577 1.00 93.88 191 VAL A CA 1
ATOM 1509 C C . VAL A 1 191 ? 1.348 -1.706 1.613 1.00 93.88 191 VAL A C 1
ATOM 1511 O O . VAL A 1 191 ? 2.229 -2.127 0.871 1.00 93.88 191 VAL A O 1
ATOM 1514 N N . CYS A 1 192 ? 1.023 -0.411 1.694 1.00 94.44 192 CYS A N 1
ATOM 1515 C CA . CYS A 1 192 ? 1.589 0.620 0.822 1.00 94.44 192 CYS A CA 1
ATOM 1516 C C . CYS A 1 192 ? 3.122 0.674 0.883 1.00 94.44 192 CYS A C 1
ATOM 1518 O O . CYS A 1 192 ? 3.773 0.712 -0.164 1.00 94.44 192 CYS A O 1
ATOM 1520 N N . LEU A 1 193 ? 3.702 0.648 2.089 1.00 91.69 193 LEU A N 1
ATOM 1521 C CA . LEU A 1 193 ? 5.155 0.691 2.269 1.00 91.69 193 LEU A CA 1
ATOM 1522 C C . LEU A 1 193 ? 5.834 -0.535 1.642 1.00 91.69 193 LEU A C 1
ATOM 1524 O O . LEU A 1 193 ? 6.709 -0.383 0.796 1.00 91.69 193 LEU A O 1
ATOM 1528 N N . LEU A 1 194 ? 5.384 -1.749 1.974 1.00 90.94 194 LEU A N 1
ATOM 1529 C CA . LEU A 1 194 ? 6.019 -2.975 1.479 1.00 90.94 194 LEU A CA 1
ATOM 1530 C C . LEU A 1 194 ? 5.862 -3.162 -0.034 1.00 90.94 194 LEU A C 1
ATOM 1532 O O . LEU A 1 194 ? 6.792 -3.631 -0.697 1.00 90.94 194 LEU A O 1
ATOM 1536 N N . THR A 1 195 ? 4.715 -2.790 -0.605 1.00 90.94 195 THR A N 1
ATOM 1537 C CA . THR A 1 195 ? 4.528 -2.862 -2.059 1.00 90.94 195 THR A CA 1
ATOM 1538 C C . THR A 1 195 ? 5.395 -1.834 -2.782 1.00 90.94 195 THR A C 1
ATOM 1540 O O . THR A 1 195 ? 6.000 -2.162 -3.801 1.00 90.94 195 THR A O 1
ATOM 1543 N N . SER A 1 196 ? 5.525 -0.618 -2.235 1.00 91.06 196 SER A N 1
ATOM 1544 C CA . SER A 1 196 ? 6.392 0.427 -2.797 1.00 91.06 196 SER A CA 1
ATOM 1545 C C . SER A 1 196 ? 7.872 0.034 -2.742 1.00 91.06 196 SER A C 1
ATOM 1547 O O . SER A 1 196 ? 8.588 0.158 -3.741 1.00 91.06 196 SER A O 1
ATOM 1549 N N . ASP A 1 197 ? 8.322 -0.523 -1.616 1.00 90.81 197 ASP A N 1
ATOM 1550 C CA . ASP A 1 197 ? 9.691 -1.015 -1.434 1.00 90.81 197 ASP A CA 1
ATOM 1551 C C . ASP A 1 197 ? 10.014 -2.152 -2.410 1.00 90.81 197 ASP A C 1
ATOM 1553 O O . ASP A 1 197 ? 11.090 -2.184 -3.017 1.00 90.81 197 ASP A O 1
ATOM 1557 N N . THR A 1 198 ? 9.057 -3.063 -2.616 1.00 89.88 198 THR A N 1
ATOM 1558 C CA . THR A 1 198 ? 9.184 -4.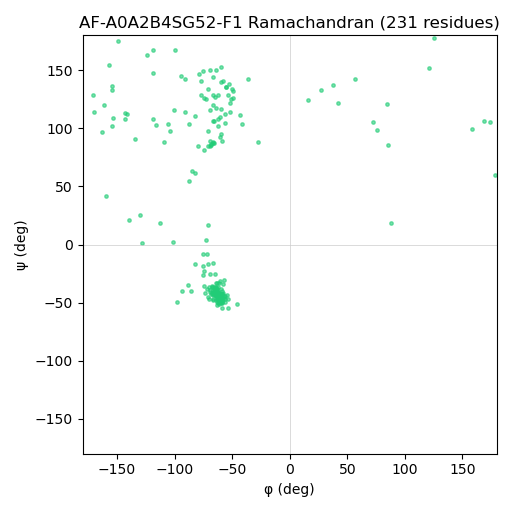164 -3.579 1.00 89.88 198 THR A CA 1
ATOM 1559 C C . THR A 1 198 ? 9.338 -3.622 -4.998 1.00 89.88 198 THR A C 1
ATOM 1561 O O . THR A 1 198 ? 10.291 -3.979 -5.690 1.00 89.88 198 THR A O 1
ATOM 1564 N N . CYS A 1 199 ? 8.461 -2.708 -5.422 1.00 89.75 199 CYS A N 1
ATOM 1565 C CA . CYS A 1 199 ? 8.543 -2.071 -6.737 1.00 89.75 199 CYS A CA 1
ATOM 1566 C C . CYS A 1 199 ? 9.868 -1.320 -6.933 1.00 89.75 199 CYS A C 1
ATOM 1568 O O . CYS A 1 199 ? 10.507 -1.444 -7.980 1.00 89.75 199 CYS A O 1
ATOM 1570 N N . SER A 1 200 ? 10.317 -0.588 -5.913 1.00 92.31 200 SER A N 1
ATOM 1571 C CA . SER A 1 200 ? 11.585 0.150 -5.933 1.00 92.31 200 SER A CA 1
ATOM 1572 C C . SER A 1 200 ? 12.788 -0.790 -6.055 1.00 92.31 200 SER A C 1
ATOM 1574 O O . SER A 1 200 ? 13.704 -0.542 -6.842 1.00 92.31 200 SER A O 1
ATOM 1576 N N . THR A 1 201 ? 12.757 -1.914 -5.339 1.00 93.94 201 THR A N 1
ATOM 1577 C CA . THR A 1 201 ? 13.788 -2.957 -5.406 1.00 93.94 201 THR A CA 1
ATOM 1578 C C . THR A 1 201 ? 13.835 -3.601 -6.790 1.00 93.94 201 THR A C 1
ATOM 1580 O O . THR A 1 201 ? 14.907 -3.703 -7.387 1.00 93.94 201 THR A O 1
ATOM 1583 N N . VAL A 1 202 ? 12.675 -3.978 -7.340 1.00 94.00 202 VAL A N 1
ATOM 1584 C CA . VAL A 1 202 ? 12.564 -4.554 -8.690 1.00 94.00 202 VAL A CA 1
ATOM 1585 C C . VAL A 1 202 ? 13.110 -3.585 -9.738 1.00 94.00 202 VAL A C 1
ATOM 1587 O O . VAL A 1 202 ? 13.905 -3.992 -10.585 1.00 94.00 202 VAL A O 1
ATOM 1590 N N . LYS A 1 203 ? 12.760 -2.295 -9.647 1.00 96.38 203 LYS A N 1
ATOM 1591 C CA . LYS A 1 203 ? 13.311 -1.250 -10.518 1.00 96.38 203 LYS A CA 1
ATOM 1592 C C . LYS A 1 203 ? 14.839 -1.202 -10.440 1.00 96.38 203 LYS A C 1
ATOM 1594 O O . LYS A 1 203 ? 15.493 -1.258 -11.478 1.00 96.38 203 LYS A O 1
ATOM 1599 N N . SER A 1 204 ? 15.411 -1.164 -9.234 1.00 96.62 204 SER A N 1
ATOM 1600 C CA . SER A 1 204 ? 16.869 -1.133 -9.053 1.00 96.62 204 SER A CA 1
ATOM 1601 C C . SER A 1 204 ? 17.558 -2.358 -9.663 1.00 96.62 204 SER A C 1
ATOM 1603 O O . SER A 1 204 ? 18.583 -2.232 -10.335 1.00 96.62 204 SER A O 1
ATOM 1605 N N . TYR A 1 205 ? 16.994 -3.554 -9.483 1.00 97.38 205 TYR A N 1
ATOM 1606 C CA . TYR A 1 205 ? 17.534 -4.766 -10.102 1.00 97.38 205 TYR A CA 1
ATOM 1607 C C . TYR A 1 205 ? 17.447 -4.727 -11.624 1.00 97.38 205 TYR A C 1
ATOM 1609 O O . TYR A 1 205 ? 18.388 -5.154 -12.295 1.00 97.38 205 TYR A O 1
ATOM 1617 N N . PHE A 1 206 ? 16.370 -4.175 -12.178 1.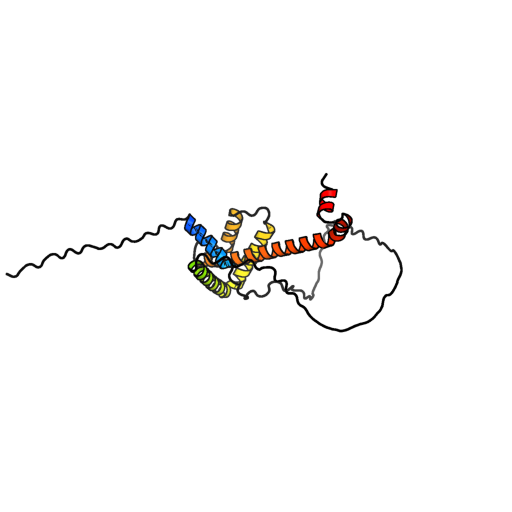00 97.00 206 PHE A N 1
ATOM 1618 C CA . PHE A 1 206 ? 16.229 -4.021 -13.619 1.00 97.00 206 PHE A CA 1
ATOM 1619 C C . PHE A 1 206 ? 17.246 -3.024 -14.190 1.00 97.00 206 PHE A C 1
ATOM 1621 O O . PHE A 1 206 ? 17.905 -3.321 -15.183 1.00 97.00 206 PHE A O 1
ATOM 1628 N N . GLU A 1 207 ? 17.467 -1.887 -13.528 1.00 96.69 207 GLU A N 1
ATOM 1629 C CA . GLU A 1 207 ? 18.507 -0.917 -13.900 1.00 96.69 207 GLU A CA 1
ATOM 1630 C C . GLU A 1 207 ? 19.907 -1.544 -13.869 1.00 96.69 207 GLU A C 1
ATOM 1632 O O . GLU A 1 207 ? 20.691 -1.390 -14.810 1.00 96.69 207 GLU A O 1
ATOM 1637 N N . GLN A 1 208 ? 20.215 -2.317 -12.822 1.00 97.06 208 GLN A N 1
ATOM 1638 C CA . GLN A 1 208 ? 21.476 -3.052 -12.723 1.00 97.06 208 GLN A CA 1
ATOM 1639 C C . GLN A 1 208 ? 21.619 -4.092 -13.834 1.00 97.06 208 GLN A C 1
ATOM 1641 O O . GLN A 1 208 ? 22.695 -4.216 -14.422 1.00 97.06 208 GLN A O 1
ATOM 1646 N N . TYR A 1 209 ? 20.551 -4.832 -14.132 1.00 97.44 209 TYR A N 1
ATOM 1647 C CA . TYR A 1 209 ? 20.530 -5.800 -15.220 1.00 97.44 209 TYR A CA 1
ATOM 1648 C C . TYR A 1 209 ? 20.812 -5.120 -16.563 1.00 97.44 209 TYR A C 1
ATOM 1650 O O . TYR A 1 209 ? 21.707 -5.560 -17.283 1.00 97.44 209 TYR A O 1
ATOM 1658 N N . LEU A 1 210 ? 20.129 -4.013 -16.869 1.00 95.06 210 LEU A N 1
ATOM 1659 C CA . LEU A 1 210 ? 20.355 -3.244 -18.092 1.00 95.06 210 LEU A CA 1
ATOM 1660 C C . LEU A 1 210 ? 21.808 -2.750 -18.175 1.00 95.06 210 LEU A C 1
ATOM 1662 O O . LEU A 1 210 ? 22.504 -3.007 -19.158 1.00 95.06 210 LEU A O 1
ATOM 1666 N N . GLY A 1 211 ? 22.303 -2.116 -17.111 1.00 93.44 211 GLY A N 1
ATOM 1667 C CA . GLY A 1 211 ? 23.646 -1.535 -17.061 1.00 93.44 211 GLY A CA 1
ATOM 1668 C C . GLY A 1 211 ? 24.798 -2.545 -17.006 1.00 93.44 211 GLY A C 1
ATOM 1669 O O . GLY A 1 211 ? 25.946 -2.164 -17.249 1.00 93.44 211 GLY A O 1
ATOM 1670 N N . ARG A 1 212 ? 24.541 -3.816 -16.671 1.00 95.44 212 ARG A N 1
ATOM 1671 C CA . ARG A 1 212 ? 25.548 -4.894 -16.678 1.00 95.44 212 ARG A CA 1
ATOM 1672 C C . ARG A 1 212 ? 25.484 -5.717 -17.959 1.00 95.44 212 ARG A C 1
ATOM 1674 O O . ARG A 1 212 ? 26.513 -5.899 -18.603 1.00 95.44 212 ARG A O 1
ATOM 1681 N N . SER A 1 213 ? 24.292 -6.158 -18.348 1.00 96.19 213 SER A N 1
ATOM 1682 C CA . SER A 1 213 ? 24.096 -7.059 -19.488 1.00 96.19 213 SER A CA 1
ATOM 1683 C C . SER A 1 213 ? 24.273 -6.348 -20.831 1.00 96.19 213 SER A C 1
ATOM 1685 O O . SER A 1 213 ? 24.840 -6.923 -21.755 1.00 96.19 213 SER A O 1
ATOM 1687 N N . PHE A 1 214 ? 23.858 -5.080 -20.942 1.00 94.50 214 PHE A N 1
ATOM 1688 C CA . PHE A 1 214 ? 23.912 -4.330 -22.205 1.00 94.50 214 PHE A CA 1
ATOM 1689 C C . PHE A 1 214 ? 25.085 -3.351 -22.301 1.00 94.50 214 PHE A C 1
ATOM 1691 O O . PHE A 1 214 ? 25.249 -2.695 -23.327 1.00 94.50 214 PHE A O 1
ATOM 1698 N N . ARG A 1 215 ? 25.959 -3.293 -21.286 1.00 94.94 215 ARG A N 1
ATOM 1699 C CA . ARG A 1 215 ? 27.105 -2.368 -21.253 1.00 94.94 215 ARG A CA 1
ATOM 1700 C C . ARG A 1 215 ? 27.995 -2.476 -22.487 1.00 94.94 215 ARG A C 1
ATOM 1702 O O . ARG A 1 215 ? 28.253 -1.475 -23.145 1.00 94.94 215 ARG A O 1
ATOM 1709 N N . ARG A 1 216 ? 28.476 -3.689 -22.788 1.00 94.75 216 ARG A N 1
ATOM 1710 C CA . ARG A 1 216 ? 29.395 -3.932 -23.912 1.00 94.75 216 ARG A CA 1
ATOM 1711 C C . ARG A 1 216 ? 28.715 -3.690 -25.267 1.00 94.75 216 ARG A C 1
ATOM 1713 O O . ARG A 1 216 ? 29.289 -2.942 -26.052 1.00 94.75 216 ARG A O 1
ATOM 1720 N N . PRO A 1 217 ? 27.500 -4.215 -25.536 1.00 93.44 217 PRO A N 1
ATOM 1721 C CA . PRO A 1 217 ? 26.777 -3.889 -26.766 1.00 93.44 217 PRO A CA 1
ATOM 1722 C C . PRO A 1 217 ? 26.546 -2.385 -26.970 1.00 93.44 217 PRO A C 1
ATOM 1724 O O . PRO A 1 217 ? 26.797 -1.867 -28.056 1.00 93.44 217 PRO A O 1
ATOM 1727 N N . MET A 1 218 ? 26.130 -1.659 -25.925 1.00 94.25 218 MET A N 1
ATOM 1728 C CA . MET A 1 218 ? 25.930 -0.208 -26.003 1.00 94.25 218 MET A CA 1
ATOM 1729 C C . MET A 1 218 ? 27.244 0.533 -26.262 1.00 94.25 218 MET A C 1
ATOM 1731 O O . MET A 1 218 ? 27.271 1.466 -27.057 1.00 94.25 218 MET A O 1
ATOM 1735 N N . GLN A 1 219 ? 28.348 0.105 -25.643 1.00 94.38 219 GLN A N 1
ATOM 1736 C CA . GLN A 1 219 ? 29.671 0.679 -25.890 1.00 94.38 219 GLN A CA 1
ATOM 1737 C C . GLN A 1 219 ? 30.135 0.449 -27.335 1.00 94.38 219 GLN A C 1
ATOM 1739 O O . GLN A 1 219 ? 30.616 1.380 -27.973 1.00 94.38 219 GLN A O 1
ATOM 1744 N N . GLN A 1 220 ? 29.952 -0.763 -27.867 1.00 94.56 220 GLN A N 1
ATOM 1745 C CA . GLN A 1 220 ? 30.312 -1.111 -29.247 1.00 94.56 220 GLN A CA 1
ATOM 1746 C C . GLN A 1 220 ? 29.511 -0.317 -30.283 1.00 94.56 220 GLN A C 1
ATOM 1748 O O . GLN A 1 220 ? 30.045 0.028 -31.332 1.00 94.56 220 GLN A O 1
ATOM 1753 N N . ALA A 1 221 ? 28.255 0.015 -29.982 1.00 91.75 221 ALA A N 1
ATOM 1754 C CA . ALA A 1 221 ? 27.430 0.859 -30.840 1.00 91.75 221 ALA A CA 1
ATOM 1755 C C . ALA A 1 221 ? 27.798 2.356 -30.776 1.00 91.75 221 ALA A C 1
ATOM 1757 O O . ALA A 1 221 ? 27.264 3.138 -31.555 1.00 91.75 221 ALA A O 1
ATOM 1758 N N . GLY A 1 222 ? 28.686 2.778 -29.869 1.00 93.88 222 GLY A N 1
ATOM 1759 C CA . GLY A 1 222 ? 29.021 4.192 -29.657 1.00 93.88 222 GLY A CA 1
ATOM 1760 C C . GLY A 1 222 ? 28.111 4.914 -28.655 1.00 93.88 222 GLY A C 1
ATOM 1761 O O . GLY A 1 222 ? 28.059 6.141 -28.643 1.00 93.88 222 GLY A O 1
ATOM 1762 N N . GLY A 1 223 ? 27.388 4.174 -27.809 1.00 92.81 223 GLY A N 1
ATOM 1763 C CA . GLY A 1 223 ? 26.527 4.695 -26.744 1.00 92.81 223 GLY A CA 1
ATOM 1764 C C . GLY A 1 223 ? 25.083 4.187 -26.814 1.00 92.81 223 GLY A C 1
ATOM 1765 O O . GLY A 1 223 ? 24.693 3.464 -27.729 1.00 92.81 223 GLY A O 1
ATOM 1766 N N . ILE A 1 224 ? 24.262 4.597 -25.838 1.00 92.94 224 ILE A N 1
ATOM 1767 C CA . ILE A 1 224 ? 22.852 4.174 -25.722 1.00 92.94 224 ILE A CA 1
ATOM 1768 C C . ILE A 1 224 ? 22.029 4.632 -26.934 1.00 92.94 224 ILE A C 1
ATOM 1770 O O . ILE A 1 224 ? 21.291 3.833 -27.505 1.00 92.94 224 ILE A O 1
ATOM 1774 N N . ALA A 1 225 ? 22.158 5.899 -27.346 1.00 93.12 225 ALA A N 1
ATOM 1775 C CA . ALA A 1 225 ? 21.362 6.445 -28.447 1.00 93.12 225 ALA A CA 1
ATOM 1776 C C . ALA A 1 225 ? 21.644 5.735 -29.790 1.00 93.12 225 ALA A C 1
ATOM 1778 O O . ALA A 1 225 ? 20.689 5.263 -30.409 1.00 93.12 225 ALA A O 1
ATOM 1779 N N . PRO A 1 226 ? 22.908 5.547 -30.223 1.00 93.62 226 PRO A N 1
ATOM 1780 C CA . PRO A 1 226 ? 23.209 4.712 -31.386 1.00 93.62 226 PRO A CA 1
ATOM 1781 C C . PRO A 1 226 ? 22.736 3.259 -31.250 1.00 93.62 226 PRO A C 1
ATOM 1783 O O . PRO A 1 226 ? 22.202 2.709 -32.208 1.00 93.62 226 PRO A O 1
ATOM 1786 N N . PHE A 1 227 ? 22.882 2.641 -30.071 1.00 92.31 227 PHE A N 1
ATOM 1787 C CA . PHE A 1 227 ? 22.441 1.264 -29.827 1.00 92.31 227 PHE A CA 1
ATOM 1788 C C . PHE A 1 227 ? 20.936 1.091 -30.071 1.00 92.31 227 PHE A C 1
ATOM 1790 O O . PHE A 1 227 ? 20.539 0.193 -30.812 1.00 92.31 227 PHE A O 1
ATOM 1797 N N . VAL A 1 228 ? 20.108 1.987 -29.523 1.00 92.62 228 VAL A N 1
ATOM 1798 C CA . VAL A 1 228 ? 18.647 1.968 -29.711 1.00 92.62 228 VAL A CA 1
ATOM 1799 C C . VAL A 1 228 ? 18.267 2.267 -31.166 1.00 92.62 228 VAL A C 1
ATOM 1801 O O . VAL A 1 228 ? 17.435 1.568 -31.742 1.00 92.62 228 VAL A O 1
ATOM 1804 N N . ASN A 1 229 ? 18.924 3.242 -31.799 1.00 91.56 229 ASN A N 1
ATOM 1805 C CA . ASN A 1 229 ? 18.616 3.646 -33.174 1.00 91.56 229 ASN A CA 1
ATOM 1806 C C . ASN A 1 229 ? 19.108 2.639 -34.230 1.00 91.56 229 ASN A C 1
ATOM 1808 O O . ASN A 1 229 ? 18.557 2.587 -35.323 1.00 91.56 229 ASN A O 1
ATOM 1812 N N . SER A 1 230 ? 20.102 1.800 -33.913 1.00 82.50 230 SER A N 1
ATOM 1813 C CA . SER A 1 230 ? 20.671 0.811 -34.846 1.00 82.50 230 SER A CA 1
ATOM 1814 C C . SER A 1 230 ? 19.715 -0.323 -35.242 1.00 82.50 230 SER A C 1
ATOM 1816 O O . SER A 1 230 ? 19.981 -1.050 -36.202 1.00 82.50 230 SER A O 1
ATOM 1818 N N . LYS A 1 231 ? 18.620 -0.502 -34.490 1.00 65.88 231 LYS A N 1
ATOM 1819 C CA . LYS A 1 231 ? 17.607 -1.552 -34.693 1.00 65.88 231 LYS A CA 1
ATOM 1820 C C . LYS A 1 231 ? 16.175 -1.014 -34.757 1.00 65.88 231 LYS A C 1
ATOM 1822 O O . LYS A 1 231 ? 15.251 -1.806 -34.898 1.00 65.88 231 LYS A O 1
ATOM 1827 N N . GLY A 1 232 ? 15.993 0.304 -34.663 1.00 59.25 232 GLY A N 1
ATOM 1828 C CA . GLY A 1 232 ? 14.709 0.978 -34.854 1.00 59.25 232 GLY A CA 1
ATOM 1829 C C . GLY A 1 232 ? 14.411 1.210 -36.335 1.00 59.25 232 GLY A C 1
ATOM 1830 O O . GLY A 1 232 ? 14.326 2.358 -36.760 1.00 59.25 232 GLY A O 1
ATOM 1831 N N . HIS A 1 233 ? 14.300 0.130 -37.109 1.00 47.25 233 HIS A N 1
ATOM 1832 C CA . HIS A 1 233 ? 13.796 0.124 -38.483 1.00 47.25 233 HIS A CA 1
ATOM 1833 C C . HIS A 1 233 ? 12.890 -1.085 -38.691 1.00 47.25 233 HIS A C 1
ATOM 1835 O O . HIS A 1 233 ? 13.349 -2.210 -38.392 1.00 47.25 233 HIS A O 1
#